Protein AF-0000000084807546 (afdb_homodimer)

Nearest PDB structures (foldseek):
  5ecy-assembly1_E  TM=9.646E-01  e=4.151E-13  Shigella flexneri
  5ecw-assembly1_A  TM=9.590E-01  e=3.913E-13  Shigella flexneri
  3tnd-assembly1_G  TM=9.501E-01  e=3.274E-12  Shigella flexneri
  3zvk-assembly1_B  TM=9.431E-01  e=9.469E-12  Rickettsia felis
  5ecw-assembly1_B  TM=9.562E-01  e=5.242E-11  Shigella flexneri

Radius of gyration: 19.11 Å; Cα contacts (8 Å, |Δi|>4): 465; chains: 2; bounding box: 33×55×40 Å

Secondary structure (DSSP, 8-state):
-EEE-HHHHHHHHTT--HHHHHHHHHHBTTB-EEEEHHHHHHHHHHHHHSTTHHHHHHHHHHHHTTTPEEE-B-HHHHHHHHHHHHHHHHHT----HHHHHHHHHHHHTTPEEE-S-HHHHTTSTT-EEE-S--/-EEE-HHHHHHHHTT--HHHHHHHHHHBTTB-EEEEHHHHHHHHHHHHHSTTHHHHHHHHHHHHTTTPEEE-B-HHHHHHHHHHHHHHHHHT----HHHHHHHHHHHHTTPEEE-S-HHHHTTSTT-EEE-S--

pLDDT: mean 96.54, std 3.45, range [75.25, 98.94]

Foldseek 3Di:
DEEEALVLLCCCLVVVNVLSVVVCVVPQPVDAYEYEVLSVVVQQVVLVPDPCNVVSVVSVCVVPVSPHYYQYQDDQLVVQLVVQQVVCVVVVQGDDPSLSSSQSSCQSVVHEYEDPPCVNSVSGPNHHYDYSRD/DEEEALVLLCCCLVVVNVLSVVVCVVPQPVDAYEYEVLSVVVQQVVLVPDPCNVVSVVSVCVVPVSPHYYQYQDDQLVVQLVVQQVVCVVVVQGADPSLSSSQSSCQSVVHEYEDPPCVNSVSGPNHHYDYSRD

Structure (mmCIF, N/CA/C/O backbone):
data_AF-0000000084807546-model_v1
#
loop_
_entity.id
_entity.type
_entity.pdbx_description
1 polymer 'Ribonuclease VapC'
#
loop_
_atom_site.group_PDB
_atom_site.id
_atom_site.type_symbol
_atom_site.label_atom_id
_atom_site.label_alt_id
_atom_site.label_comp_id
_atom_site.label_asym_id
_atom_site.label_entity_id
_atom_site.label_seq_id
_atom_site.pdbx_PDB_ins_code
_atom_site.Cartn_x
_atom_site.Cartn_y
_atom_site.Cartn_z
_atom_site.occupancy
_atom_site.B_iso_or_equiv
_atom_site.auth_seq_id
_atom_site.auth_comp_id
_atom_site.auth_asym_id
_atom_site.auth_atom_id
_atom_site.pdbx_PDB_model_num
ATOM 1 N N . MET A 1 1 ? 9.195 -7.855 -18.109 1 96.44 1 MET A N 1
ATOM 2 C CA . MET A 1 1 ? 9.102 -8.336 -16.734 1 96.44 1 MET A CA 1
ATOM 3 C C . MET A 1 1 ? 7.691 -8.828 -16.422 1 96.44 1 MET A C 1
ATOM 5 O O . MET A 1 1 ? 6.723 -8.375 -17.047 1 96.44 1 MET A O 1
ATOM 9 N N . ILE A 1 2 ? 7.637 -9.828 -15.555 1 97.88 2 ILE A N 1
ATOM 10 C CA . ILE A 1 2 ? 6.363 -10.391 -15.117 1 97.88 2 ILE A CA 1
ATOM 11 C C . ILE A 1 2 ? 6.152 -10.102 -13.633 1 97.88 2 ILE A C 1
ATOM 13 O O . ILE A 1 2 ? 7.082 -10.234 -12.836 1 97.88 2 ILE A O 1
ATOM 17 N N . CYS A 1 3 ? 4.906 -9.641 -13.367 1 98.69 3 CYS A N 1
ATOM 18 C CA . CYS A 1 3 ? 4.492 -9.516 -11.969 1 98.69 3 CYS A CA 1
ATOM 19 C C . CYS A 1 3 ? 3.428 -10.547 -11.625 1 98.69 3 CYS A C 1
ATOM 21 O O . CYS A 1 3 ? 2.51 -10.789 -12.406 1 98.69 3 CYS A O 1
ATOM 23 N N . LEU A 1 4 ? 3.623 -11.141 -10.508 1 98.62 4 LEU A N 1
ATOM 24 C CA . LEU A 1 4 ? 2.668 -12.164 -10.094 1 98.62 4 LEU A CA 1
ATOM 25 C C . LEU A 1 4 ? 1.69 -11.609 -9.062 1 98.62 4 LEU A C 1
ATOM 27 O O . LEU A 1 4 ? 2.102 -10.992 -8.078 1 98.62 4 LEU A O 1
ATOM 31 N N . ASP A 1 5 ? 0.44 -11.805 -9.305 1 98.25 5 ASP A N 1
ATOM 32 C CA . ASP A 1 5 ? -0.619 -11.461 -8.359 1 98.25 5 ASP A CA 1
ATOM 33 C C . ASP A 1 5 ? -0.688 -12.469 -7.219 1 98.25 5 ASP A C 1
ATOM 35 O O . ASP A 1 5 ? -0.15 -13.57 -7.324 1 98.25 5 ASP A O 1
ATOM 39 N N . THR A 1 6 ? -1.355 -12.078 -6.191 1 97.38 6 THR A N 1
ATOM 40 C CA . THR A 1 6 ? -1.416 -12.859 -4.961 1 97.38 6 THR A CA 1
ATOM 41 C C . THR A 1 6 ? -2.002 -14.242 -5.234 1 97.38 6 THR A C 1
ATOM 43 O O . THR A 1 6 ? -1.449 -15.258 -4.793 1 97.38 6 THR A O 1
ATOM 46 N N . ASN A 1 7 ? -3.088 -14.305 -5.984 1 94.94 7 ASN A N 1
ATOM 47 C CA . ASN A 1 7 ? -3.777 -15.57 -6.219 1 94.94 7 ASN A CA 1
ATOM 48 C C . ASN A 1 7 ? -2.908 -16.547 -7.008 1 94.94 7 ASN A C 1
ATOM 50 O O . ASN A 1 7 ? -3.02 -17.766 -6.836 1 94.94 7 ASN A O 1
ATOM 54 N N . VAL A 1 8 ? -2.064 -16.047 -7.883 1 97 8 VAL A N 1
ATOM 55 C CA . VAL A 1 8 ? -1.168 -16.891 -8.664 1 97 8 VAL A CA 1
ATOM 56 C C . VAL A 1 8 ? -0.112 -17.516 -7.754 1 97 8 VAL A C 1
ATOM 58 O O . VAL A 1 8 ? 0.137 -18.719 -7.812 1 97 8 VAL A O 1
ATOM 61 N N . VAL A 1 9 ? 0.431 -16.75 -6.879 1 97.62 9 VAL A N 1
ATOM 62 C CA . VAL A 1 9 ? 1.484 -17.203 -5.977 1 97.62 9 VAL A CA 1
ATOM 63 C C . VAL A 1 9 ? 0.928 -18.25 -5.023 1 97.62 9 VAL A C 1
ATOM 65 O O . VAL A 1 9 ? 1.566 -19.281 -4.781 1 97.62 9 VAL A O 1
ATOM 68 N N . ILE A 1 10 ? -0.243 -17.984 -4.504 1 95.56 10 ILE A N 1
ATOM 69 C CA . ILE A 1 10 ? -0.892 -18.938 -3.607 1 95.56 10 ILE A CA 1
ATOM 70 C C . ILE A 1 10 ? -1.086 -20.281 -4.324 1 95.56 10 ILE A C 1
ATOM 72 O O . ILE A 1 10 ? -0.829 -21.344 -3.75 1 95.56 10 ILE A O 1
ATOM 76 N N . GLY A 1 11 ? -1.536 -20.219 -5.578 1 94.62 11 GLY A N 1
ATOM 77 C CA . GLY A 1 11 ? -1.71 -21.438 -6.363 1 94.62 11 GLY A CA 1
ATOM 78 C C . GLY A 1 11 ? -0.42 -22.219 -6.555 1 94.62 11 GLY A C 1
ATOM 79 O O . GLY A 1 11 ? -0.422 -23.438 -6.527 1 94.62 11 GLY A O 1
ATOM 80 N N . ILE A 1 12 ? 0.625 -21.5 -6.715 1 95.06 12 ILE A N 1
ATOM 81 C CA . ILE A 1 12 ? 1.923 -22.125 -6.941 1 95.06 12 ILE A CA 1
ATOM 82 C C . ILE A 1 12 ? 2.43 -22.734 -5.637 1 95.06 12 ILE A C 1
ATOM 84 O O . ILE A 1 12 ? 2.816 -23.906 -5.605 1 95.06 12 ILE A O 1
ATOM 88 N N . ILE A 1 13 ? 2.355 -21.953 -4.5 1 93.88 13 ILE A N 1
ATOM 89 C CA . ILE A 1 13 ? 2.965 -22.312 -3.229 1 93.88 13 ILE A CA 1
ATOM 90 C C . ILE A 1 13 ? 2.184 -23.469 -2.596 1 93.88 13 ILE A C 1
ATOM 92 O O . ILE A 1 13 ? 2.77 -24.359 -1.979 1 93.88 13 ILE A O 1
ATOM 96 N N . ASN A 1 14 ? 0.875 -23.438 -2.779 1 88.44 14 ASN A N 1
ATOM 97 C CA . ASN A 1 14 ? 0.049 -24.453 -2.15 1 88.44 14 ASN A CA 1
ATOM 98 C C . ASN A 1 14 ? 0.064 -25.75 -2.947 1 88.44 14 ASN A C 1
ATOM 100 O O . ASN A 1 14 ? -0.429 -26.781 -2.479 1 88.44 14 ASN A O 1
ATOM 104 N N . GLY A 1 15 ? 0.666 -25.797 -4.105 1 83.5 15 GLY A N 1
ATOM 105 C CA . GLY A 1 15 ? 0.808 -27 -4.895 1 83.5 15 GLY A CA 1
ATOM 106 C C . GLY A 1 15 ? -0.5 -27.484 -5.496 1 83.5 15 GLY A C 1
ATOM 107 O O . GLY A 1 15 ? -0.613 -28.641 -5.918 1 83.5 15 GLY A O 1
ATOM 108 N N . ARG A 1 16 ? -1.454 -26.703 -5.48 1 83.06 16 ARG A N 1
ATOM 109 C CA . ARG A 1 16 ? -2.785 -27.109 -5.922 1 83.06 16 ARG A CA 1
ATOM 110 C C . ARG A 1 16 ? -3.018 -26.734 -7.383 1 83.06 16 ARG A C 1
ATOM 112 O O . ARG A 1 16 ? -4.059 -27.047 -7.953 1 83.06 16 ARG A O 1
ATOM 119 N N . ALA A 1 17 ? -2.012 -26.109 -7.969 1 88.19 17 ALA A N 1
ATOM 120 C CA . ALA A 1 17 ? -2.174 -25.656 -9.344 1 88.19 17 ALA A CA 1
ATOM 121 C C . ALA A 1 17 ? -0.966 -26.031 -10.195 1 88.19 17 ALA A C 1
ATOM 123 O O . ALA A 1 17 ? -0.082 -25.203 -10.438 1 88.19 17 ALA A O 1
ATOM 124 N N . PRO A 1 18 ? -1.049 -27.219 -10.734 1 90.81 18 PRO A N 1
ATOM 125 C CA . PRO A 1 18 ? 0.117 -27.703 -11.477 1 90.81 18 PRO A CA 1
ATOM 126 C C . PRO A 1 18 ? 0.423 -26.859 -12.719 1 90.81 18 PRO A C 1
ATOM 128 O O . PRO A 1 18 ? 1.59 -26.688 -13.078 1 90.81 18 PRO A O 1
ATOM 131 N N . GLN A 1 19 ? -0.559 -26.391 -13.32 1 93.69 19 GLN A N 1
ATOM 132 C CA . GLN A 1 19 ? -0.358 -25.578 -14.508 1 93.69 19 GLN A CA 1
ATOM 133 C C . GLN A 1 19 ? 0.381 -24.281 -14.172 1 93.69 19 GLN A C 1
ATOM 135 O O . GLN A 1 19 ? 1.247 -23.844 -14.938 1 93.69 19 GLN A O 1
ATOM 140 N N . LEU A 1 20 ? 0.011 -23.656 -13.078 1 95.69 20 LEU A N 1
ATOM 141 C CA . LEU A 1 20 ? 0.683 -22.438 -12.648 1 95.69 20 LEU A CA 1
ATOM 142 C C . LEU A 1 20 ? 2.15 -22.703 -12.336 1 95.69 20 LEU A C 1
ATOM 144 O O . LEU A 1 20 ? 3.023 -21.906 -12.695 1 95.69 20 LEU A O 1
ATOM 148 N N . GLU A 1 21 ? 2.338 -23.781 -11.664 1 94.88 21 GLU A N 1
ATOM 149 C CA . GLU A 1 21 ? 3.705 -24.156 -11.32 1 94.88 21 GLU A CA 1
ATOM 150 C C . GLU A 1 21 ? 4.547 -24.375 -12.57 1 94.88 21 GLU A C 1
ATOM 152 O O . GLU A 1 21 ? 5.703 -23.953 -12.633 1 94.88 21 GLU A O 1
ATOM 157 N N . ALA A 1 22 ? 4.012 -25.094 -13.531 1 95.44 22 ALA A N 1
ATOM 158 C CA . ALA A 1 22 ? 4.719 -25.375 -14.773 1 95.44 22 ALA A CA 1
ATOM 159 C C . ALA A 1 22 ? 5.078 -24.078 -15.5 1 95.44 22 ALA A C 1
ATOM 161 O O . ALA A 1 22 ? 6.215 -23.906 -15.945 1 95.44 22 ALA A O 1
ATOM 162 N N . ARG A 1 23 ? 4.152 -23.188 -15.609 1 96.38 23 ARG A N 1
ATOM 163 C CA . ARG A 1 23 ? 4.387 -21.906 -16.266 1 96.38 23 ARG A CA 1
ATOM 164 C C . ARG A 1 23 ? 5.438 -21.094 -15.523 1 96.38 23 ARG A C 1
ATOM 166 O O . ARG A 1 23 ? 6.281 -20.438 -16.141 1 96.38 23 ARG A O 1
ATOM 173 N N . PHE A 1 24 ? 5.367 -21.156 -14.234 1 97.12 24 PHE A N 1
ATOM 174 C CA . PHE A 1 24 ? 6.34 -20.453 -13.414 1 97.12 24 PHE A CA 1
ATOM 175 C C . PHE A 1 24 ? 7.75 -20.953 -13.695 1 97.12 24 PHE A C 1
ATOM 177 O O . PHE A 1 24 ? 8.664 -20.156 -13.914 1 97.12 24 PHE A O 1
ATOM 184 N N . ARG A 1 25 ? 7.879 -22.188 -13.719 1 95.12 25 ARG A N 1
ATOM 185 C CA . ARG A 1 25 ? 9.188 -22.797 -13.938 1 95.12 25 ARG A CA 1
ATOM 186 C C . ARG A 1 25 ? 9.711 -22.453 -15.336 1 95.12 25 ARG A C 1
ATOM 188 O O . ARG A 1 25 ? 10.922 -22.312 -15.523 1 95.12 25 ARG A O 1
ATOM 195 N N . GLU A 1 26 ? 8.797 -22.344 -16.234 1 95.94 26 GLU A N 1
ATOM 196 C CA . GLU A 1 26 ? 9.172 -22 -17.609 1 95.94 26 GLU A CA 1
ATOM 197 C C . GLU A 1 26 ? 9.602 -20.547 -17.719 1 95.94 26 GLU A C 1
ATOM 199 O O . GLU A 1 26 ? 10.406 -20.188 -18.578 1 95.94 26 GLU A O 1
ATOM 204 N N . THR A 1 27 ? 9.094 -19.812 -16.875 1 96.81 27 THR A N 1
ATOM 205 C CA . THR A 1 27 ? 9.25 -18.375 -17 1 96.81 27 THR A CA 1
ATOM 206 C C . THR A 1 27 ? 10.453 -17.891 -16.203 1 96.81 27 THR A C 1
ATOM 208 O O . THR A 1 27 ? 11.211 -17.031 -16.672 1 96.81 27 THR A O 1
ATOM 211 N N . ILE A 1 28 ? 10.586 -18.578 -15.047 1 95.31 28 ILE A N 1
ATOM 212 C CA . ILE A 1 28 ? 11.641 -18.141 -14.133 1 95.31 28 ILE A CA 1
ATOM 213 C C . ILE A 1 28 ? 13.008 -18.375 -14.773 1 95.31 28 ILE A C 1
ATOM 215 O O . ILE A 1 28 ? 13.242 -19.406 -15.398 1 95.31 28 ILE A O 1
ATOM 219 N N . GLY A 1 29 ? 13.859 -17.453 -14.828 1 92.69 29 GLY A N 1
ATOM 220 C CA . GLY A 1 29 ? 15.164 -17.562 -15.461 1 92.69 29 GLY A CA 1
ATOM 221 C C . GLY A 1 29 ? 15.18 -17.078 -16.891 1 92.69 29 GLY A C 1
ATOM 222 O O . GLY A 1 29 ? 16.25 -16.844 -17.469 1 92.69 29 GLY A O 1
ATOM 223 N N . VAL A 1 30 ? 14.07 -17 -17.562 1 96.38 30 VAL A N 1
ATOM 224 C CA . VAL A 1 30 ? 13.961 -16.531 -18.938 1 96.38 30 VAL A CA 1
ATOM 225 C C . VAL A 1 30 ? 13.703 -15.031 -18.969 1 96.38 30 VAL A C 1
ATOM 227 O O . VAL A 1 30 ? 14.352 -14.297 -19.703 1 96.38 30 VAL A O 1
ATOM 230 N N . VAL A 1 31 ? 12.766 -14.609 -18.141 1 97.44 31 VAL A N 1
ATOM 231 C CA . VAL A 1 31 ? 12.469 -13.188 -17.969 1 97.44 31 VAL A CA 1
ATOM 232 C C . VAL A 1 31 ? 12.438 -12.844 -16.484 1 97.44 31 VAL A C 1
ATOM 234 O O . VAL A 1 31 ? 12.242 -13.727 -15.641 1 97.44 31 VAL A O 1
ATOM 237 N N . PRO A 1 32 ? 12.648 -11.578 -16.141 1 98.25 32 PRO A N 1
ATOM 238 C CA . PRO A 1 32 ? 12.531 -11.203 -14.727 1 98.25 32 PRO A CA 1
ATOM 239 C C . PRO A 1 32 ? 11.125 -11.422 -14.172 1 98.25 32 PRO A C 1
ATOM 241 O O . PRO A 1 32 ? 10.141 -11.016 -14.797 1 98.25 32 PRO A O 1
ATOM 244 N N . VAL A 1 33 ? 10.992 -12.086 -13.07 1 98.5 33 VAL A N 1
ATOM 245 C CA . VAL A 1 33 ? 9.75 -12.352 -12.359 1 98.5 33 VAL A CA 1
ATOM 246 C C . VAL A 1 33 ? 9.75 -11.617 -11.023 1 98.5 33 VAL A C 1
ATOM 248 O O . VAL A 1 33 ? 10.727 -11.695 -10.266 1 98.5 33 VAL A O 1
ATOM 251 N N . ALA A 1 34 ? 8.648 -10.906 -10.789 1 98.75 34 ALA A N 1
ATOM 252 C CA . ALA A 1 34 ? 8.602 -10.102 -9.57 1 98.75 34 ALA A CA 1
ATOM 253 C C . ALA A 1 34 ? 7.309 -10.344 -8.805 1 98.75 34 ALA A C 1
ATOM 255 O O . ALA A 1 34 ? 6.309 -10.773 -9.383 1 98.75 34 ALA A O 1
ATOM 256 N N . LEU A 1 35 ? 7.398 -10.164 -7.582 1 98.88 35 LEU A N 1
ATOM 257 C CA . LEU A 1 35 ? 6.266 -10.109 -6.668 1 98.88 35 LEU A CA 1
ATOM 258 C C . LEU A 1 35 ? 6.078 -8.703 -6.113 1 98.88 35 LEU A C 1
ATOM 260 O O . LEU A 1 35 ? 6.922 -8.203 -5.367 1 98.88 35 LEU A O 1
ATOM 264 N N . PRO A 1 36 ? 4.961 -8.039 -6.57 1 98.94 36 PRO A N 1
ATOM 265 C CA . PRO A 1 36 ? 4.688 -6.762 -5.914 1 98.94 36 PRO A CA 1
ATOM 266 C C . PRO A 1 36 ? 4.637 -6.883 -4.391 1 98.94 36 PRO A C 1
ATOM 268 O O . PRO A 1 36 ? 4.035 -7.82 -3.861 1 98.94 36 PRO A O 1
ATOM 271 N N . VAL A 1 37 ? 5.227 -5.949 -3.695 1 98.94 37 VAL A N 1
ATOM 272 C CA . VAL A 1 37 ? 5.328 -6.027 -2.24 1 98.94 37 VAL A CA 1
ATOM 273 C C . VAL A 1 37 ? 3.936 -5.98 -1.621 1 98.94 37 VAL A C 1
ATOM 275 O O . VAL A 1 37 ? 3.709 -6.543 -0.546 1 98.94 37 VAL A O 1
ATOM 278 N N . ILE A 1 38 ? 2.971 -5.391 -2.258 1 98.94 38 ILE A N 1
ATOM 279 C CA . ILE A 1 38 ? 1.593 -5.363 -1.779 1 98.94 38 ILE A CA 1
ATOM 280 C C . ILE A 1 38 ? 1.011 -6.773 -1.796 1 98.94 38 ILE A C 1
ATOM 282 O O . ILE A 1 38 ? 0.238 -7.145 -0.909 1 98.94 38 ILE A O 1
ATOM 286 N N . ALA A 1 39 ? 1.383 -7.539 -2.828 1 98.81 39 ALA A N 1
ATOM 287 C CA . ALA A 1 39 ? 0.999 -8.945 -2.846 1 98.81 39 ALA A CA 1
ATOM 288 C C . ALA A 1 39 ? 1.682 -9.719 -1.717 1 98.81 39 ALA A C 1
ATOM 290 O O . ALA A 1 39 ? 1.081 -10.609 -1.11 1 98.81 39 ALA A O 1
ATOM 291 N N . LEU A 1 40 ? 2.945 -9.391 -1.483 1 98.75 40 LEU A N 1
ATOM 292 C CA . LEU A 1 40 ? 3.645 -9.992 -0.356 1 98.75 40 LEU A CA 1
ATOM 293 C C . LEU A 1 40 ? 2.908 -9.719 0.951 1 98.75 40 LEU A C 1
ATOM 295 O O . LEU A 1 40 ? 2.758 -10.617 1.782 1 98.75 40 LEU A O 1
ATOM 299 N N . PHE A 1 41 ? 2.461 -8.508 1.161 1 98.69 41 PHE A N 1
ATOM 300 C CA . PHE A 1 41 ? 1.667 -8.141 2.328 1 98.69 41 PHE A CA 1
ATOM 301 C C . PHE A 1 41 ? 0.44 -9.031 2.455 1 98.69 41 PHE A C 1
ATOM 303 O O . PHE A 1 41 ? 0.133 -9.523 3.543 1 98.69 41 PHE A O 1
ATOM 310 N N . GLU A 1 42 ? -0.269 -9.234 1.347 1 98.12 42 GLU A N 1
ATOM 311 C CA . GLU A 1 42 ? -1.466 -10.07 1.373 1 98.12 42 GLU A CA 1
ATOM 312 C C . GLU A 1 42 ? -1.132 -11.5 1.791 1 98.12 42 GLU A C 1
ATOM 314 O O . GLU A 1 42 ? -1.876 -12.117 2.553 1 98.12 42 GLU A O 1
ATOM 319 N N . LEU A 1 43 ? -0.042 -12.016 1.289 1 97.44 43 LEU A N 1
ATOM 320 C CA . LEU A 1 43 ? 0.405 -13.352 1.662 1 97.44 43 LEU A CA 1
ATOM 321 C C . LEU A 1 43 ? 0.728 -13.422 3.15 1 97.44 43 LEU A C 1
ATOM 323 O O . LEU A 1 43 ? 0.28 -14.336 3.846 1 97.44 43 LEU A O 1
ATOM 327 N N . ARG A 1 44 ? 1.456 -12.406 3.613 1 97.25 44 ARG A N 1
ATOM 328 C CA . ARG A 1 44 ? 1.859 -12.391 5.016 1 97.25 44 ARG A CA 1
ATOM 329 C C . ARG A 1 44 ? 0.649 -12.242 5.93 1 97.25 44 ARG A C 1
ATOM 331 O O . ARG A 1 44 ? 0.613 -12.828 7.016 1 97.25 44 ARG A O 1
ATOM 338 N N . TYR A 1 45 ? -0.261 -11.477 5.531 1 97.94 45 TYR A N 1
ATOM 339 C CA . TYR A 1 45 ? -1.525 -11.391 6.254 1 97.94 45 TYR A CA 1
ATOM 340 C C . TYR A 1 45 ? -2.182 -12.758 6.367 1 97.94 45 TYR A C 1
ATOM 342 O O . TYR A 1 45 ? -2.607 -13.164 7.449 1 97.94 45 TYR A O 1
ATOM 350 N N . GLY A 1 46 ? -2.279 -13.445 5.238 1 96.06 46 GLY A N 1
ATOM 351 C CA . GLY A 1 46 ? -2.822 -14.797 5.242 1 96.06 46 GLY A CA 1
ATOM 352 C C . GLY A 1 46 ? -2.08 -15.734 6.18 1 96.06 46 GLY A C 1
ATOM 353 O O . GLY A 1 46 ? -2.697 -16.547 6.875 1 96.06 46 GLY A O 1
ATOM 354 N N . TYR A 1 47 ? -0.783 -15.586 6.176 1 95.25 47 TY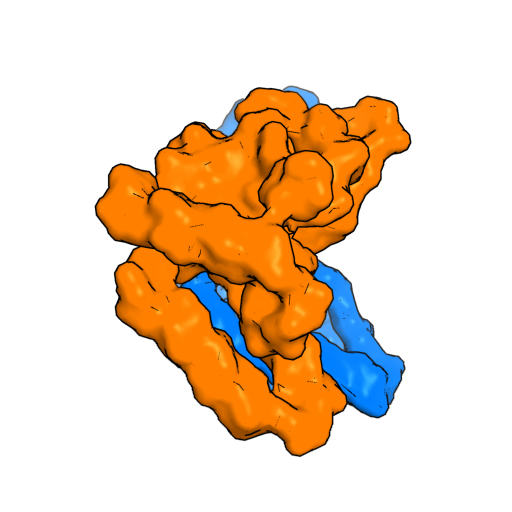R A N 1
ATOM 355 C CA . TYR A 1 47 ? 0.051 -16.422 7.031 1 95.25 47 TYR A CA 1
ATOM 356 C C . TYR A 1 47 ? -0.182 -16.109 8.5 1 95.25 47 TYR A C 1
ATOM 358 O O . TYR A 1 47 ? -0.234 -17 9.344 1 95.25 47 TYR A O 1
ATOM 366 N N . ALA A 1 48 ? -0.312 -14.828 8.797 1 94.56 48 ALA A N 1
ATOM 367 C CA . ALA A 1 48 ? -0.484 -14.375 10.172 1 94.56 48 ALA A CA 1
ATOM 368 C C . ALA A 1 48 ? -1.785 -14.906 10.766 1 94.56 48 ALA A C 1
ATOM 370 O O . ALA A 1 48 ? -1.904 -15.055 11.984 1 94.56 48 ALA A O 1
ATOM 371 N N . LYS A 1 49 ? -2.707 -15.195 9.938 1 94.19 49 LYS A N 1
ATOM 372 C CA . LYS A 1 49 ? -4.004 -15.703 10.375 1 94.19 49 LYS A CA 1
ATOM 373 C C . LYS A 1 49 ? -3.988 -17.219 10.5 1 94.19 49 LYS A C 1
ATOM 375 O O . LYS A 1 49 ? -4.906 -17.812 11.078 1 94.19 49 LYS A O 1
ATOM 380 N N . SER A 1 50 ? -2.994 -17.797 9.938 1 91.12 50 SER A N 1
ATOM 381 C CA . SER A 1 50 ? -2.965 -19.25 9.805 1 91.12 50 SER A CA 1
ATOM 382 C C . SER A 1 50 ? -2.225 -19.891 10.969 1 91.12 50 SER A C 1
ATOM 384 O O . SER A 1 50 ? -1.277 -19.312 11.508 1 91.12 50 SER A O 1
ATOM 386 N N . HIS A 1 51 ? -2.586 -21.078 11.344 1 90 51 HIS A N 1
ATOM 387 C CA . HIS A 1 51 ? -1.855 -21.875 12.32 1 90 51 HIS A CA 1
ATOM 388 C C . HIS A 1 51 ? -0.597 -22.484 11.711 1 90 51 HIS A C 1
ATOM 390 O O . HIS A 1 51 ? 0.245 -23.031 12.43 1 90 51 HIS A O 1
ATOM 396 N N . ARG A 1 52 ? -0.408 -22.344 10.469 1 91.25 52 ARG A N 1
ATOM 397 C CA . ARG A 1 52 ? 0.727 -22.922 9.75 1 91.25 52 ARG A CA 1
ATOM 398 C C . ARG A 1 52 ? 1.681 -21.828 9.281 1 91.25 52 ARG A C 1
ATOM 400 O O . ARG A 1 52 ? 2.318 -21.953 8.234 1 91.25 52 ARG A O 1
ATOM 407 N N . ARG A 1 53 ? 1.829 -20.797 10.055 1 92.5 53 ARG A N 1
ATOM 408 C CA . ARG A 1 53 ? 2.609 -19.625 9.68 1 92.5 53 ARG A CA 1
ATOM 409 C C . ARG A 1 53 ? 4.043 -20 9.328 1 92.5 53 ARG A C 1
ATOM 411 O O . ARG A 1 53 ? 4.566 -19.594 8.297 1 92.5 53 ARG A O 1
ATOM 418 N N . VAL A 1 54 ? 4.75 -20.797 10.156 1 93.38 54 VAL A N 1
ATOM 419 C CA . VAL A 1 54 ? 6.145 -21.188 9.977 1 93.38 54 VAL A CA 1
ATOM 420 C C . VAL A 1 54 ? 6.301 -21.953 8.664 1 93.38 54 VAL A C 1
ATOM 422 O O . VAL A 1 54 ? 7.215 -21.688 7.879 1 93.38 54 VAL A O 1
ATOM 425 N N . GLN A 1 55 ? 5.449 -22.844 8.43 1 94.25 55 GLN A N 1
ATOM 426 C CA . GLN A 1 55 ? 5.473 -23.641 7.203 1 94.25 55 GLN A CA 1
ATOM 427 C C . GLN A 1 55 ? 5.242 -22.766 5.973 1 94.25 55 GLN A C 1
ATOM 429 O O . GLN A 1 55 ? 5.922 -22.922 4.957 1 94.25 55 GLN A O 1
ATOM 434 N N . MET A 1 56 ? 4.324 -21.891 6.129 1 92.75 56 MET A N 1
ATOM 435 C CA . MET A 1 56 ? 3.984 -21.031 5 1 92.75 56 MET A CA 1
ATOM 436 C C . MET A 1 56 ? 5.133 -20.078 4.676 1 92.75 56 MET A C 1
ATOM 438 O O . MET A 1 56 ? 5.418 -19.812 3.506 1 92.75 56 MET A O 1
ATOM 442 N N . GLU A 1 57 ? 5.785 -19.562 5.684 1 93.94 57 GLU A N 1
ATOM 443 C CA . GLU A 1 57 ? 6.957 -18.703 5.488 1 93.94 57 GLU A CA 1
ATOM 444 C C . GLU A 1 57 ? 8.078 -19.469 4.789 1 93.94 57 GLU A C 1
ATOM 446 O O . GLU A 1 57 ? 8.781 -18.906 3.945 1 93.94 57 GLU A O 1
ATOM 451 N N . ALA A 1 58 ? 8.211 -20.719 5.164 1 95.75 58 ALA A N 1
ATOM 452 C CA . ALA A 1 58 ? 9.219 -21.547 4.512 1 95.75 58 ALA A CA 1
ATOM 453 C C . ALA A 1 58 ? 8.898 -21.75 3.035 1 95.75 58 ALA A C 1
ATOM 455 O O . ALA A 1 58 ? 9.781 -21.656 2.182 1 95.75 58 ALA A O 1
ATOM 456 N N . LEU A 1 59 ? 7.641 -22 2.754 1 95.25 59 LEU A N 1
ATOM 457 C CA . LEU A 1 59 ? 7.199 -22.188 1.378 1 95.25 59 LEU A CA 1
ATOM 458 C C . LEU A 1 59 ? 7.383 -20.906 0.563 1 95.25 59 LEU A C 1
ATOM 460 O O . LEU A 1 59 ? 7.773 -20.969 -0.604 1 95.25 59 LEU A O 1
ATOM 464 N N . LEU A 1 60 ? 7.102 -19.797 1.165 1 96.56 60 LEU A N 1
ATOM 465 C CA . LEU A 1 60 ? 7.328 -18.516 0.505 1 96.56 60 LEU A CA 1
ATOM 466 C C . LEU A 1 60 ? 8.812 -18.312 0.193 1 96.56 60 LEU A C 1
ATOM 468 O O . LEU A 1 60 ? 9.164 -17.844 -0.89 1 96.56 60 LEU A O 1
ATOM 472 N N . GLY A 1 61 ? 9.648 -18.625 1.16 1 97.06 61 GLY A N 1
ATOM 473 C CA . GLY A 1 61 ? 11.086 -18.562 0.927 1 97.06 61 GLY A CA 1
ATOM 474 C C . GLY A 1 61 ? 11.531 -19.406 -0.255 1 97.06 61 GLY A C 1
ATOM 475 O O . GLY A 1 61 ? 12.344 -18.953 -1.069 1 97.06 61 GLY A O 1
ATOM 476 N N . GLU A 1 62 ? 11.039 -20.594 -0.347 1 96.19 62 GLU A N 1
ATOM 477 C CA . GLU A 1 62 ? 11.344 -21.484 -1.463 1 96.19 62 GLU A CA 1
ATOM 478 C C . GLU A 1 62 ? 10.883 -20.891 -2.787 1 96.19 62 GLU A C 1
ATOM 480 O O . GLU A 1 62 ? 11.57 -21.016 -3.805 1 96.19 62 GLU A O 1
ATOM 485 N N . PHE A 1 63 ?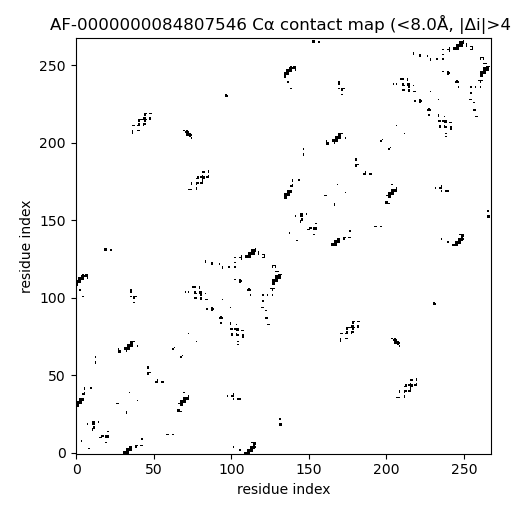 9.758 -20.312 -2.709 1 97.06 63 PHE A N 1
ATOM 486 C CA . PHE A 1 63 ? 9.172 -19.688 -3.891 1 97.06 63 PHE A CA 1
ATOM 487 C C . PHE A 1 63 ? 10.039 -18.531 -4.375 1 97.06 63 PHE A C 1
ATOM 489 O O . PHE A 1 63 ? 10.188 -18.328 -5.582 1 97.06 63 PHE A O 1
ATOM 496 N N . LEU A 1 64 ? 10.625 -17.797 -3.484 1 97.75 64 LEU A N 1
ATOM 497 C CA . LEU A 1 64 ? 11.414 -16.609 -3.822 1 97.75 64 LEU A CA 1
ATOM 498 C C . LEU A 1 64 ? 12.828 -17 -4.238 1 97.75 64 LEU A C 1
ATOM 500 O O . LEU A 1 64 ? 13.5 -16.25 -4.949 1 97.75 64 LEU A O 1
ATOM 504 N N . ALA A 1 65 ? 13.242 -18.156 -3.934 1 96.81 65 ALA A N 1
ATOM 505 C CA . ALA A 1 65 ? 14.641 -18.578 -3.992 1 96.81 65 ALA A CA 1
ATOM 506 C C . ALA A 1 65 ? 15.148 -18.578 -5.43 1 96.81 65 ALA A C 1
ATOM 508 O O . ALA A 1 65 ? 16.297 -18.188 -5.684 1 96.81 65 ALA A O 1
ATOM 509 N N . PRO A 1 66 ? 14.375 -18.953 -6.398 1 96.56 66 PRO A N 1
ATOM 510 C CA . PRO A 1 66 ? 14.898 -19.062 -7.762 1 96.56 66 PRO A CA 1
ATOM 511 C C . PRO A 1 66 ? 15.188 -17.703 -8.398 1 96.56 66 PRO A C 1
ATOM 513 O O . PRO A 1 66 ? 15.656 -17.641 -9.539 1 96.56 66 PRO A O 1
ATOM 516 N N . GLY A 1 67 ? 14.797 -16.625 -7.633 1 96.5 67 GLY A N 1
ATOM 517 C CA . GLY A 1 67 ? 15.141 -15.305 -8.164 1 96.5 67 GLY A CA 1
ATOM 518 C C . GLY A 1 67 ? 13.93 -14.406 -8.336 1 96.5 67 GLY A C 1
ATOM 519 O O . GLY A 1 67 ? 13.961 -13.477 -9.148 1 96.5 67 GLY A O 1
ATOM 520 N N . VAL A 1 68 ? 12.891 -14.719 -7.723 1 98.44 68 VAL A N 1
ATOM 521 C CA . VAL A 1 68 ? 11.758 -13.805 -7.711 1 98.44 68 VAL A CA 1
ATOM 522 C C . VAL A 1 68 ? 12.125 -12.539 -6.945 1 98.44 68 VAL A C 1
ATOM 524 O O . VAL A 1 68 ? 12.539 -12.602 -5.785 1 98.44 68 VAL A O 1
ATOM 527 N N . THR A 1 69 ? 12.031 -11.43 -7.594 1 97.94 69 THR A N 1
ATOM 528 C CA . THR A 1 69 ? 12.359 -10.172 -6.941 1 97.94 69 THR A CA 1
ATOM 529 C C . THR A 1 69 ? 11.117 -9.555 -6.297 1 97.94 69 THR A C 1
ATOM 531 O O . THR A 1 69 ? 10.031 -9.578 -6.883 1 97.94 69 THR A O 1
ATOM 534 N N . ILE A 1 70 ? 11.227 -9.055 -5.113 1 98.62 70 ILE A N 1
ATOM 535 C CA . ILE A 1 70 ? 10.148 -8.289 -4.488 1 98.62 70 ILE A CA 1
ATOM 536 C C . ILE A 1 70 ? 10.195 -6.84 -4.973 1 98.62 70 ILE A C 1
ATOM 538 O O . ILE A 1 70 ? 11.227 -6.172 -4.852 1 98.62 70 ILE A O 1
ATOM 542 N N . LEU A 1 71 ? 9.156 -6.348 -5.516 1 98.38 71 LEU A N 1
ATOM 543 C CA . LEU A 1 71 ? 9.078 -4.973 -6.004 1 98.38 71 LEU A CA 1
ATOM 544 C C . LEU A 1 71 ? 8.539 -4.043 -4.922 1 98.38 71 LEU A C 1
ATOM 546 O O . LEU A 1 71 ? 7.363 -4.117 -4.559 1 98.38 71 LEU A O 1
ATOM 550 N N . PRO A 1 72 ? 9.398 -3.162 -4.43 1 98.81 72 PRO A N 1
ATOM 551 C CA . PRO A 1 72 ? 8.859 -2.203 -3.461 1 98.81 72 PRO A CA 1
ATOM 552 C C . PRO A 1 72 ? 7.863 -1.23 -4.086 1 98.81 72 PRO A C 1
ATOM 554 O O . PRO A 1 72 ? 7.805 -1.106 -5.312 1 98.81 72 PRO A O 1
ATOM 557 N N . PHE A 1 73 ? 7 -0.66 -3.295 1 98.94 73 PHE A N 1
ATOM 558 C CA . PHE A 1 73 ? 6.062 0.372 -3.721 1 98.94 73 PHE A CA 1
ATOM 559 C C . PHE A 1 73 ? 6.645 1.762 -3.496 1 98.94 73 PHE A C 1
ATOM 561 O O . PHE A 1 73 ? 6.883 2.162 -2.354 1 98.94 73 PHE A O 1
ATOM 568 N N . GLY A 1 74 ? 6.91 2.479 -4.582 1 98.81 74 GLY A N 1
ATOM 569 C CA . GLY A 1 74 ? 7.582 3.766 -4.512 1 98.81 74 GLY A CA 1
ATOM 570 C C . GLY A 1 74 ? 6.746 4.906 -5.062 1 98.81 74 GLY A C 1
ATOM 571 O O . GLY A 1 74 ? 5.531 4.773 -5.219 1 98.81 74 GLY A O 1
ATOM 572 N N . GLU A 1 75 ? 7.395 6.039 -5.309 1 98.62 75 GLU A N 1
ATOM 573 C CA . GLU A 1 75 ? 6.715 7.27 -5.695 1 98.62 75 GLU A CA 1
ATOM 574 C C . GLU A 1 75 ? 6.023 7.117 -7.047 1 98.62 75 GLU A C 1
ATOM 576 O O . GLU A 1 75 ? 4.906 7.602 -7.238 1 98.62 75 GLU A O 1
ATOM 581 N N . GLU A 1 76 ? 6.746 6.465 -7.949 1 98.5 76 GLU A N 1
ATOM 582 C CA . GLU A 1 76 ? 6.145 6.258 -9.266 1 98.5 76 GLU A CA 1
ATOM 583 C C . GLU A 1 76 ? 4.891 5.391 -9.164 1 98.5 76 GLU A C 1
ATOM 585 O O . GLU A 1 76 ? 3.896 5.645 -9.844 1 98.5 76 GLU A O 1
ATOM 590 N N . ASP A 1 77 ? 4.969 4.383 -8.336 1 98.88 77 ASP A N 1
ATOM 591 C CA . ASP A 1 77 ? 3.799 3.537 -8.117 1 98.88 77 ASP A CA 1
ATOM 592 C C . ASP A 1 77 ? 2.629 4.348 -7.566 1 98.88 77 ASP A C 1
ATOM 594 O O . ASP A 1 77 ? 1.481 4.145 -7.965 1 98.88 77 ASP A O 1
ATOM 598 N N . ALA A 1 78 ? 2.92 5.215 -6.594 1 98.88 78 ALA A N 1
ATOM 599 C CA . ALA A 1 78 ? 1.895 6.051 -5.973 1 98.88 78 ALA A CA 1
ATOM 600 C C . ALA A 1 78 ? 1.193 6.922 -7.012 1 98.88 78 ALA A C 1
ATOM 602 O O . ALA A 1 78 ? -0.029 7.082 -6.977 1 98.88 78 ALA A O 1
ATOM 603 N N . ALA A 1 79 ? 1.979 7.48 -7.918 1 98.06 79 ALA A N 1
ATOM 604 C CA . ALA A 1 79 ? 1.404 8.297 -8.984 1 98.06 79 ALA A CA 1
ATOM 605 C C . ALA A 1 79 ? 0.473 7.469 -9.867 1 98.06 79 ALA A C 1
ATOM 607 O O . ALA A 1 79 ? -0.666 7.867 -10.125 1 98.06 79 ALA A O 1
ATOM 608 N N . GLU A 1 80 ? 0.964 6.328 -10.297 1 98.69 80 GLU A N 1
ATOM 609 C CA . GLU A 1 80 ? 0.154 5.434 -11.117 1 98.69 80 GLU A CA 1
ATOM 610 C C . GLU A 1 80 ? -1.113 5.004 -10.383 1 98.69 80 GLU A C 1
ATOM 612 O O . GLU A 1 80 ? -2.197 4.977 -10.969 1 98.69 80 GLU A O 1
ATOM 617 N N . ALA A 1 81 ? -0.978 4.664 -9.148 1 98.88 81 ALA A N 1
ATOM 618 C CA . ALA A 1 81 ? -2.111 4.195 -8.352 1 98.88 81 ALA A CA 1
ATOM 619 C C . ALA A 1 81 ? -3.182 5.277 -8.234 1 98.88 81 ALA A C 1
ATOM 621 O O . ALA A 1 81 ? -4.379 4.992 -8.32 1 98.88 81 ALA A O 1
ATOM 622 N N . GLY A 1 82 ? -2.727 6.492 -7.93 1 98.56 82 GLY A N 1
ATOM 623 C CA . GLY A 1 82 ? -3.67 7.598 -7.875 1 98.56 82 GLY A CA 1
ATOM 624 C C . GLY A 1 82 ? -4.48 7.754 -9.148 1 98.56 82 GLY A C 1
ATOM 625 O O . GLY A 1 82 ? -5.703 7.895 -9.102 1 98.56 82 GLY A O 1
ATOM 626 N N . ASP A 1 83 ? -3.809 7.691 -10.281 1 98.12 83 ASP A N 1
ATOM 627 C CA . ASP A 1 83 ? -4.457 7.824 -11.578 1 98.12 83 ASP A CA 1
ATOM 628 C C . ASP A 1 83 ? -5.414 6.664 -11.836 1 98.12 83 ASP A C 1
ATOM 630 O O . ASP A 1 83 ? -6.527 6.867 -12.32 1 98.12 83 ASP A O 1
ATOM 634 N N . ILE A 1 84 ? -4.973 5.488 -11.555 1 98.75 84 ILE A N 1
ATOM 635 C CA . ILE A 1 84 ? -5.777 4.293 -11.773 1 98.75 84 ILE A CA 1
ATOM 636 C C . ILE A 1 84 ? -7.062 4.379 -10.953 1 98.75 84 ILE A C 1
ATOM 638 O O . ILE A 1 84 ? -8.156 4.188 -11.484 1 98.75 84 ILE A O 1
ATOM 642 N N . ARG A 1 85 ? -6.938 4.652 -9.672 1 98.62 85 ARG A N 1
ATOM 643 C CA . ARG A 1 85 ? -8.109 4.691 -8.805 1 98.62 85 ARG A CA 1
ATOM 644 C C . ARG A 1 85 ? -9.094 5.766 -9.266 1 98.62 85 ARG A C 1
ATOM 646 O O . ARG A 1 85 ? -10.297 5.523 -9.336 1 98.62 85 ARG A O 1
ATOM 653 N N . ALA A 1 86 ? -8.57 6.934 -9.547 1 98.19 86 ALA A N 1
ATOM 654 C CA . ALA A 1 86 ? -9.422 8.031 -9.992 1 98.19 86 ALA A CA 1
ATOM 655 C C . ALA A 1 86 ? -10.164 7.672 -11.281 1 98.19 86 ALA A C 1
ATOM 657 O O . ALA A 1 86 ? -11.375 7.887 -11.383 1 98.19 86 ALA A O 1
ATOM 658 N N . ASN A 1 87 ? -9.422 7.133 -12.258 1 97.81 87 ASN A N 1
ATOM 659 C CA . ASN A 1 87 ? -10 6.77 -13.547 1 97.81 87 ASN A CA 1
ATOM 660 C C . ASN A 1 87 ? -11.094 5.719 -13.398 1 97.81 87 ASN A C 1
ATOM 662 O O . ASN A 1 87 ? -12.18 5.863 -13.969 1 97.81 87 ASN A O 1
ATOM 666 N N . LEU A 1 88 ? -10.875 4.672 -12.656 1 98.44 88 LEU A N 1
ATOM 667 C CA . LEU A 1 88 ? -11.836 3.594 -12.469 1 98.44 88 LEU A CA 1
ATOM 668 C C . LEU A 1 88 ? -13.078 4.094 -11.742 1 98.44 88 LEU A C 1
ATOM 670 O O . LEU A 1 88 ? -14.195 3.668 -12.047 1 98.44 88 LEU A O 1
ATOM 674 N N . GLU A 1 89 ? -12.898 4.91 -10.766 1 97.69 89 GLU A N 1
ATOM 675 C CA . GLU A 1 89 ? -14.016 5.488 -10.031 1 97.69 89 GLU A CA 1
ATOM 676 C C . GLU A 1 89 ? -14.93 6.289 -10.953 1 97.69 89 GLU A C 1
ATOM 678 O O . GLU A 1 89 ? -16.156 6.152 -10.898 1 97.69 89 GLU A O 1
ATOM 683 N N . VAL A 1 90 ? -14.305 7.156 -11.773 1 96.31 90 VAL A N 1
ATOM 684 C CA . VAL A 1 90 ? -15.062 7.988 -12.703 1 96.31 90 VAL A CA 1
ATOM 685 C C . VAL A 1 90 ? -15.867 7.105 -13.648 1 96.31 90 VAL A C 1
ATOM 687 O O . VAL A 1 90 ? -17 7.445 -14.023 1 96.31 90 VAL A O 1
ATOM 690 N N . GLN A 1 91 ? -15.328 5.98 -14.008 1 97 91 GLN A N 1
ATOM 691 C CA . GLN A 1 91 ? -15.977 5.059 -14.938 1 97 91 GLN A CA 1
ATOM 692 C C . GLN A 1 91 ? -16.984 4.164 -14.227 1 97 91 GLN A C 1
ATOM 694 O O . GLN A 1 91 ? -17.719 3.406 -14.859 1 97 91 GLN A O 1
ATOM 699 N N . GLY A 1 92 ? -17.031 4.16 -12.93 1 97.94 92 GLY A N 1
ATOM 700 C CA . GLY A 1 92 ? -17.984 3.363 -12.164 1 97.94 92 GLY A CA 1
ATOM 701 C C . GLY A 1 92 ? -17.625 1.892 -12.109 1 97.94 92 GLY A C 1
ATOM 702 O O . GLY A 1 92 ? -18.5 1.036 -11.945 1 97.94 92 GLY A O 1
ATOM 703 N N . VAL A 1 93 ? -16.359 1.56 -12.32 1 98 93 VAL A N 1
ATOM 704 C CA . VAL A 1 93 ? -15.938 0.163 -12.336 1 98 93 VAL A CA 1
ATOM 705 C C . VAL A 1 93 ? -14.742 -0.024 -11.414 1 98 93 VAL A C 1
ATOM 707 O O . VAL A 1 93 ? -13.711 -0.571 -11.82 1 98 93 VAL A O 1
ATOM 710 N N . PRO A 1 94 ? -14.773 0.423 -10.188 1 97.94 94 PRO A N 1
ATOM 711 C CA . PRO A 1 94 ? -13.641 0.302 -9.273 1 97.94 94 PRO A CA 1
ATOM 712 C C . PRO A 1 94 ? -13.188 -1.143 -9.078 1 97.94 94 PRO A C 1
ATOM 714 O O . PRO A 1 94 ? -13.969 -2.072 -9.297 1 97.94 94 PRO A O 1
ATOM 717 N N . ILE A 1 95 ? -11.969 -1.313 -8.703 1 98.25 95 ILE A N 1
ATOM 718 C CA . ILE A 1 95 ? -11.43 -2.617 -8.32 1 98.25 95 ILE A CA 1
ATOM 719 C C . ILE A 1 95 ? -11.008 -2.592 -6.852 1 98.25 95 ILE A C 1
ATOM 721 O O . ILE A 1 95 ? -11.172 -1.577 -6.172 1 98.25 95 ILE A O 1
ATOM 725 N N . GLY A 1 96 ? -10.516 -3.703 -6.316 1 97.69 96 GLY A N 1
ATOM 726 C CA . GLY A 1 96 ? -10.164 -3.793 -4.91 1 97.69 96 GLY A CA 1
ATOM 727 C C . GLY A 1 96 ? -9.086 -2.807 -4.5 1 97.69 96 GLY A C 1
ATOM 728 O O . GLY A 1 96 ? -8.227 -2.451 -5.305 1 97.69 96 GLY A O 1
ATOM 729 N N . PHE A 1 97 ? -9.102 -2.443 -3.238 1 97.94 97 PHE A N 1
ATOM 730 C CA . PHE A 1 97 ? -8.203 -1.432 -2.701 1 97.94 97 PHE A CA 1
ATOM 731 C C . PHE A 1 97 ? -6.75 -1.813 -2.949 1 97.94 97 PHE A C 1
ATOM 733 O O . PHE A 1 97 ? -5.98 -1.025 -3.506 1 97.94 97 PHE A O 1
ATOM 740 N N . TYR A 1 98 ? -6.41 -3.02 -2.582 1 98.5 98 TYR A N 1
ATOM 741 C CA . TYR A 1 98 ? -5.027 -3.455 -2.742 1 98.5 98 TYR A CA 1
ATOM 742 C C . TYR A 1 98 ? -4.723 -3.783 -4.199 1 98.5 98 TYR A C 1
ATOM 744 O O . TYR A 1 98 ? -3.588 -3.629 -4.656 1 98.5 98 TYR A O 1
ATOM 752 N N . ASP A 1 99 ? -5.77 -4.176 -4.973 1 98.75 99 ASP A N 1
ATOM 753 C CA . ASP A 1 99 ? -5.609 -4.461 -6.398 1 98.75 99 ASP A CA 1
ATOM 754 C C . ASP A 1 99 ? -5.164 -3.215 -7.16 1 98.75 99 ASP A C 1
ATOM 756 O O . ASP A 1 99 ? -4.387 -3.309 -8.117 1 98.75 99 ASP A O 1
ATOM 760 N N . VAL A 1 100 ? -5.66 -2.084 -6.73 1 98.88 100 VAL A N 1
ATOM 761 C CA . VAL A 1 100 ? -5.246 -0.821 -7.332 1 98.88 100 VAL A CA 1
ATOM 762 C C . VAL A 1 100 ? -3.734 -0.657 -7.199 1 98.88 100 VAL A C 1
ATOM 764 O O . VAL A 1 100 ? -3.059 -0.277 -8.156 1 98.88 100 VAL A O 1
ATOM 767 N N . LEU A 1 101 ? -3.201 -0.959 -6.027 1 98.94 101 LEU A N 1
ATOM 768 C CA . LEU A 1 101 ? -1.78 -0.778 -5.75 1 98.94 101 LEU A CA 1
ATOM 769 C C . LEU A 1 101 ? -0.941 -1.795 -6.516 1 98.94 101 LEU A C 1
ATOM 771 O O . LEU A 1 101 ? 0.119 -1.457 -7.047 1 98.94 101 LEU A O 1
ATOM 775 N N . ILE A 1 102 ? -1.394 -3.01 -6.59 1 98.94 102 ILE A N 1
ATOM 776 C CA . ILE A 1 102 ? -0.701 -4.055 -7.336 1 98.94 102 ILE A CA 1
ATOM 777 C C . ILE A 1 102 ? -0.67 -3.691 -8.82 1 98.94 102 ILE A C 1
ATOM 779 O O . ILE A 1 102 ? 0.379 -3.773 -9.461 1 98.94 102 ILE A O 1
ATOM 783 N N . ALA A 1 103 ? -1.812 -3.287 -9.336 1 98.94 103 ALA A N 1
ATOM 784 C CA . ALA A 1 103 ? -1.9 -2.863 -10.734 1 98.94 103 ALA A CA 1
ATOM 785 C C . ALA A 1 103 ? -0.938 -1.716 -11.023 1 98.94 103 ALA A C 1
ATOM 787 O O . ALA A 1 103 ? -0.282 -1.693 -12.062 1 98.94 103 ALA A O 1
ATOM 788 N N . ALA A 1 104 ? -0.871 -0.775 -10.125 1 98.94 104 ALA A N 1
ATOM 789 C CA . ALA A 1 104 ? -0.007 0.393 -10.281 1 98.94 104 ALA A CA 1
ATOM 790 C C . ALA A 1 104 ? 1.459 -0.018 -10.375 1 98.94 104 ALA A C 1
ATOM 792 O O . ALA A 1 104 ? 2.211 0.519 -11.195 1 98.94 104 ALA A O 1
ATOM 793 N N . GLN A 1 105 ? 1.874 -0.953 -9.547 1 98.88 105 GLN A N 1
ATOM 794 C CA . GLN A 1 105 ? 3.26 -1.41 -9.562 1 98.88 105 GLN A CA 1
ATOM 795 C C . GLN A 1 105 ? 3.609 -2.061 -10.898 1 98.88 105 GLN A C 1
ATOM 797 O O . GLN A 1 105 ? 4.68 -1.813 -11.453 1 98.88 105 GLN A O 1
ATOM 802 N N . ALA A 1 106 ? 2.73 -2.914 -11.375 1 98.88 106 ALA A N 1
ATOM 803 C CA . ALA A 1 106 ? 2.963 -3.57 -12.664 1 98.88 106 ALA A CA 1
ATOM 804 C C . ALA A 1 106 ? 2.984 -2.557 -13.805 1 98.88 106 ALA A C 1
ATOM 806 O O . ALA A 1 106 ? 3.895 -2.564 -14.633 1 98.88 106 ALA A O 1
ATOM 807 N N . ARG A 1 107 ? 2.053 -1.691 -13.828 1 98.69 107 ARG A N 1
ATOM 808 C CA . ARG A 1 107 ? 1.911 -0.724 -14.914 1 98.69 107 ARG A CA 1
ATOM 809 C C . ARG A 1 107 ? 3.098 0.234 -14.953 1 98.69 107 ARG A C 1
ATOM 811 O O . ARG A 1 107 ? 3.604 0.563 -16.031 1 98.69 107 ARG A O 1
ATOM 818 N N . ALA A 1 108 ? 3.531 0.716 -13.781 1 98.5 108 ALA A N 1
ATOM 819 C CA . ALA A 1 108 ? 4.645 1.654 -13.68 1 98.5 108 ALA A CA 1
ATOM 820 C C . ALA A 1 108 ? 5.906 1.077 -14.32 1 98.5 108 ALA A C 1
ATOM 822 O O . ALA A 1 108 ? 6.754 1.822 -14.82 1 98.5 108 ALA A O 1
ATOM 823 N N . ARG A 1 109 ? 6.016 -0.205 -14.406 1 98.12 109 ARG A N 1
ATOM 824 C CA . ARG A 1 109 ? 7.219 -0.86 -14.914 1 98.12 109 ARG A CA 1
ATOM 825 C C . ARG A 1 109 ? 6.984 -1.442 -16.297 1 98.12 109 ARG A C 1
ATOM 827 O O . ARG A 1 109 ? 7.848 -2.133 -16.844 1 98.12 109 ARG A O 1
ATOM 834 N N . GLY A 1 110 ? 5.816 -1.226 -16.844 1 98.19 110 GLY A N 1
ATOM 835 C CA . GLY A 1 110 ? 5.477 -1.865 -18.094 1 98.19 110 GLY A CA 1
ATOM 836 C C . GLY A 1 110 ? 5.477 -3.381 -18.016 1 98.19 110 GLY A C 1
ATOM 837 O O . GLY A 1 110 ? 5.812 -4.059 -18.984 1 98.19 110 GLY A O 1
ATOM 838 N N . ALA A 1 111 ? 5.164 -3.918 -16.906 1 98.56 111 ALA A N 1
ATOM 839 C CA . ALA A 1 111 ? 5.195 -5.359 -16.672 1 98.56 111 ALA A CA 1
ATOM 840 C C . ALA A 1 111 ? 3.869 -6.008 -17.062 1 98.56 111 ALA A C 1
ATOM 842 O O . ALA A 1 111 ? 2.828 -5.344 -17.062 1 98.56 111 ALA A O 1
ATOM 843 N N . ILE A 1 112 ? 3.932 -7.254 -17.344 1 98.62 112 ILE A N 1
ATOM 844 C CA . ILE A 1 112 ? 2.727 -8.055 -17.516 1 98.62 112 ILE A CA 1
ATOM 845 C C . ILE A 1 112 ? 2.295 -8.633 -16.172 1 98.62 112 ILE A C 1
ATOM 847 O O . ILE A 1 112 ? 3.08 -9.297 -15.492 1 98.62 112 ILE A O 1
ATOM 851 N N . LEU A 1 113 ? 1.099 -8.328 -15.789 1 98.88 113 LEU A N 1
ATOM 852 C CA . LEU A 1 113 ? 0.558 -8.875 -14.547 1 98.88 113 LEU A CA 1
ATOM 853 C C . LEU A 1 113 ? -0.1 -10.227 -14.797 1 98.88 113 LEU A C 1
ATOM 855 O O . LEU A 1 113 ? -1.027 -10.336 -15.602 1 98.88 113 LEU A O 1
ATOM 859 N N . VAL A 1 114 ? 0.415 -11.219 -14.133 1 98.62 114 VAL A N 1
ATOM 860 C CA . VAL A 1 114 ? -0.197 -12.547 -14.172 1 98.62 114 VAL A CA 1
ATOM 861 C C . VAL A 1 114 ? -1.193 -12.68 -13.016 1 98.62 114 VAL A C 1
ATOM 863 O O . VAL A 1 114 ? -0.823 -12.555 -11.852 1 98.62 114 VAL A O 1
ATOM 866 N N . THR A 1 115 ? -2.418 -12.945 -13.336 1 98.25 115 THR A N 1
ATOM 867 C CA . THR A 1 115 ? -3.49 -12.984 -12.344 1 98.25 115 THR A CA 1
ATOM 868 C C . THR A 1 115 ? -4.586 -13.953 -12.773 1 98.25 115 THR A C 1
ATOM 870 O O . THR A 1 115 ? -4.738 -14.25 -13.961 1 98.25 115 THR A O 1
ATOM 873 N N . ALA A 1 116 ? -5.324 -14.469 -11.758 1 95.75 116 ALA A N 1
ATOM 874 C CA . ALA A 1 116 ? -6.527 -15.25 -12.031 1 95.75 116 ALA A CA 1
ATOM 875 C C . ALA A 1 116 ? -7.754 -14.352 -12.141 1 95.75 116 ALA A C 1
ATOM 877 O O . ALA A 1 116 ? -8.828 -14.805 -12.555 1 95.75 116 ALA A O 1
ATOM 878 N N . ASN A 1 117 ? -7.656 -13.117 -11.75 1 96.69 117 ASN A N 1
ATOM 879 C CA . ASN A 1 117 ? -8.75 -12.156 -11.797 1 96.69 117 ASN A CA 1
ATOM 880 C C . ASN A 1 117 ? -8.625 -11.227 -13.008 1 96.69 117 ASN A C 1
ATOM 882 O O . ASN A 1 117 ? -8.656 -10.008 -12.859 1 96.69 117 ASN A O 1
ATOM 886 N N . ARG A 1 118 ? -8.539 -11.75 -14.156 1 96.25 118 ARG A N 1
ATOM 887 C CA . ARG A 1 118 ? -8.289 -10.992 -15.375 1 96.25 118 ARG A CA 1
ATOM 888 C C . ARG A 1 118 ? -9.367 -9.945 -15.609 1 96.25 118 ARG A C 1
ATOM 890 O O . ARG A 1 118 ? -9.07 -8.805 -15.961 1 96.25 118 ARG A O 1
ATOM 897 N N . ARG A 1 119 ? -10.625 -10.305 -15.461 1 95.69 119 ARG A N 1
ATOM 898 C CA . ARG A 1 119 ? -11.75 -9.422 -15.734 1 95.69 119 ARG A CA 1
ATOM 899 C C . ARG A 1 119 ? -11.641 -8.133 -14.93 1 95.69 119 ARG A C 1
ATOM 901 O O . ARG A 1 119 ? -11.898 -7.043 -15.445 1 95.69 119 ARG A O 1
ATOM 908 N N . GLU A 1 120 ? -11.227 -8.344 -13.75 1 97.25 120 GLU A N 1
ATOM 909 C CA . GLU A 1 120 ? -11.094 -7.188 -12.875 1 97.25 120 GLU A CA 1
ATOM 910 C C . GLU A 1 120 ? -9.93 -6.301 -13.312 1 97.25 120 GLU A C 1
ATOM 912 O O . GLU A 1 120 ? -10.086 -5.086 -13.453 1 97.25 120 GLU A O 1
ATOM 917 N N . PHE A 1 121 ? -8.773 -6.82 -13.617 1 98.56 121 PHE A N 1
ATOM 918 C CA . PHE A 1 121 ? -7.562 -6.051 -13.875 1 98.56 121 PHE A CA 1
ATOM 919 C C . PHE A 1 121 ? -7.566 -5.5 -15.297 1 98.56 121 PHE A C 1
ATOM 921 O O . PHE A 1 121 ? -6.895 -4.508 -15.586 1 98.56 121 PHE A O 1
ATOM 928 N N . GLU A 1 122 ? -8.305 -6.094 -16.125 1 98.19 122 GLU A N 1
ATOM 929 C CA . GLU A 1 122 ? -8.406 -5.617 -17.5 1 98.19 122 GLU A CA 1
ATOM 930 C C . GLU A 1 122 ? -9.117 -4.27 -17.562 1 98.19 122 GLU A C 1
ATOM 932 O O . GLU A 1 122 ? -9.062 -3.58 -18.578 1 98.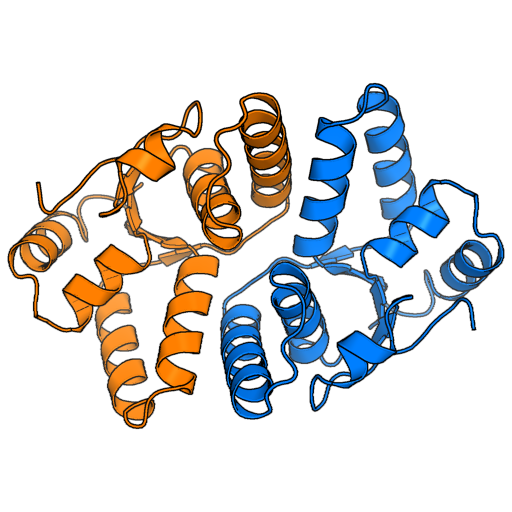19 122 GLU A O 1
ATOM 937 N N . ARG A 1 123 ? -9.812 -3.914 -16.5 1 98.31 123 ARG A N 1
ATOM 938 C CA . ARG A 1 123 ? -10.461 -2.609 -16.438 1 98.31 123 ARG A CA 1
ATOM 939 C C . ARG A 1 123 ? -9.43 -1.491 -16.328 1 98.31 123 ARG A C 1
ATOM 941 O O . ARG A 1 123 ? -9.758 -0.318 -16.516 1 98.31 123 ARG A O 1
ATOM 948 N N . VAL A 1 124 ? -8.156 -1.803 -15.945 1 98.62 124 VAL A N 1
ATOM 949 C CA . VAL A 1 124 ? -7.109 -0.807 -15.75 1 98.62 124 VAL A CA 1
ATOM 950 C C . VAL A 1 124 ? -6.48 -0.45 -17.094 1 98.62 124 VAL A C 1
ATOM 952 O O . VAL A 1 124 ? -5.762 -1.261 -17.688 1 98.62 124 VAL A O 1
ATOM 955 N N . PRO A 1 125 ? -6.645 0.737 -17.562 1 97.5 125 PRO A N 1
ATOM 956 C CA . PRO A 1 125 ? -6.078 1.112 -18.859 1 97.5 125 PRO A CA 1
ATOM 957 C C . PRO A 1 125 ? -4.555 1.016 -18.891 1 97.5 125 PRO A C 1
ATOM 959 O O . PRO A 1 125 ? -3.885 1.48 -17.969 1 97.5 125 PRO A O 1
ATOM 962 N N . GLY A 1 126 ? -4.07 0.413 -19.922 1 97.94 126 GLY A N 1
ATOM 963 C CA . GLY A 1 126 ? -2.633 0.371 -20.141 1 97.94 126 GLY A CA 1
ATOM 964 C C . GLY A 1 126 ? -1.949 -0.767 -19.406 1 97.94 126 GLY A C 1
ATOM 965 O O . GLY A 1 126 ? -0.749 -0.989 -19.562 1 97.94 126 GLY A O 1
ATOM 966 N N . LEU A 1 127 ? -2.717 -1.46 -18.578 1 98.75 127 LEU A N 1
ATOM 967 C CA . LEU A 1 127 ? -2.141 -2.598 -17.875 1 98.75 127 LEU A CA 1
ATOM 968 C C . LEU A 1 127 ? -2.182 -3.854 -18.734 1 98.75 127 LEU A C 1
ATOM 970 O O . LEU A 1 127 ? -3.232 -4.203 -19.281 1 98.75 127 LEU A O 1
ATOM 974 N N . MET A 1 128 ? -1.008 -4.48 -18.922 1 98.56 128 MET A N 1
ATOM 975 C CA . MET A 1 128 ? -0.953 -5.773 -19.594 1 98.56 128 MET A CA 1
ATOM 976 C C . MET A 1 128 ? -1.227 -6.91 -18.609 1 98.56 128 MET A C 1
ATOM 978 O O . MET A 1 128 ? -0.628 -6.965 -17.531 1 98.56 128 MET A O 1
ATOM 982 N N . VAL A 1 129 ? -2.184 -7.785 -19 1 98.56 129 VAL A N 1
ATOM 983 C CA . VAL A 1 129 ? -2.619 -8.836 -18.078 1 98.56 129 VAL A CA 1
ATOM 984 C C . VAL A 1 129 ? -2.643 -10.18 -18.797 1 98.56 129 VAL A C 1
ATOM 986 O O . VAL A 1 129 ? -2.943 -10.242 -20 1 98.56 129 VAL A O 1
ATOM 989 N N . THR A 1 130 ? -2.268 -11.195 -18.078 1 97.69 130 THR A N 1
ATOM 990 C CA . THR A 1 130 ? -2.408 -12.555 -18.594 1 97.69 130 THR A CA 1
ATOM 991 C C . THR A 1 130 ? -2.799 -13.523 -17.484 1 97.69 130 THR A C 1
ATOM 993 O O . THR A 1 130 ? -2.691 -13.188 -16.297 1 97.69 130 THR A O 1
ATOM 996 N N . ASP A 1 131 ? -3.354 -14.602 -17.844 1 96.5 131 ASP A N 1
ATOM 997 C CA . ASP A 1 131 ? -3.74 -15.695 -16.953 1 96.5 131 ASP A CA 1
ATOM 998 C C . ASP A 1 131 ? -2.99 -16.984 -17.297 1 96.5 131 ASP A C 1
ATOM 1000 O O . ASP A 1 131 ? -3.125 -17.5 -18.406 1 96.5 131 ASP A O 1
ATOM 1004 N N . TRP A 1 132 ? -2.275 -17.438 -16.391 1 94.94 132 TRP A N 1
ATOM 1005 C CA . TRP A 1 132 ? -1.448 -18.609 -16.641 1 94.94 132 TRP A CA 1
ATOM 1006 C C . TRP A 1 132 ? -2.281 -19.891 -16.562 1 94.94 132 TRP A C 1
ATOM 1008 O O . TRP A 1 132 ? -1.821 -20.969 -16.953 1 94.94 132 TRP A O 1
ATOM 1018 N N . ALA A 1 133 ? -3.5 -19.812 -15.906 1 85.56 133 ALA A N 1
ATOM 1019 C CA . ALA A 1 133 ? -4.352 -20.984 -15.773 1 85.56 133 ALA A CA 1
ATOM 1020 C C . ALA A 1 133 ? -5.262 -21.141 -16.984 1 85.56 133 ALA A C 1
ATOM 1022 O O . ALA A 1 133 ? -5.902 -22.188 -17.172 1 85.56 133 ALA A O 1
ATOM 1023 N N . ALA A 1 134 ? -5.379 -20.156 -17.75 1 75.88 134 ALA A N 1
ATOM 1024 C CA . ALA A 1 134 ? -6.246 -20.234 -18.922 1 75.88 134 ALA A CA 1
ATOM 1025 C C . ALA A 1 134 ? -5.492 -20.781 -20.141 1 75.88 134 ALA A C 1
ATOM 1027 O O . ALA A 1 134 ? -4.27 -20.641 -20.234 1 75.88 134 ALA A O 1
ATOM 1028 N N . MET B 1 1 ? 11.938 9.711 14.406 1 96.44 1 MET B N 1
ATOM 1029 C CA . MET B 1 1 ? 11.367 10.117 13.125 1 96.44 1 MET B CA 1
ATOM 1030 C C . MET B 1 1 ? 9.852 10.289 13.227 1 96.44 1 MET B C 1
ATOM 1032 O O . MET B 1 1 ? 9.211 9.664 14.078 1 96.44 1 MET B O 1
ATOM 1036 N N . ILE B 1 2 ? 9.359 11.219 12.438 1 97.88 2 ILE B N 1
ATOM 1037 C CA . ILE B 1 2 ? 7.922 11.492 12.383 1 97.88 2 ILE B CA 1
ATOM 1038 C C . ILE B 1 2 ? 7.375 11.125 11.008 1 97.88 2 ILE B C 1
ATOM 1040 O O . ILE B 1 2 ? 8 11.414 9.984 1 97.88 2 ILE B O 1
ATOM 1044 N N . CYS B 1 3 ? 6.227 10.406 11.078 1 98.75 3 CYS B N 1
ATOM 1045 C CA . CYS B 1 3 ? 5.477 10.148 9.852 1 98.75 3 CYS B CA 1
ATOM 1046 C C . CYS B 1 3 ? 4.168 10.93 9.836 1 98.75 3 CYS B C 1
ATOM 1048 O O . CYS B 1 3 ? 3.473 11 10.852 1 98.75 3 CYS B O 1
ATOM 1050 N N . LEU B 1 4 ? 3.926 11.516 8.734 1 98.62 4 LEU B N 1
ATOM 1051 C CA . LEU B 1 4 ? 2.703 12.305 8.625 1 98.62 4 LEU B CA 1
ATOM 1052 C C . LEU B 1 4 ? 1.617 11.523 7.891 1 98.62 4 LEU B C 1
ATOM 1054 O O . LEU B 1 4 ? 1.86 10.977 6.812 1 98.62 4 LEU B O 1
ATOM 1058 N N . ASP B 1 5 ? 0.468 11.453 8.469 1 98.25 5 ASP B N 1
ATOM 1059 C CA . ASP B 1 5 ? -0.713 10.867 7.844 1 98.25 5 ASP B CA 1
ATOM 1060 C C . ASP B 1 5 ? -1.3 11.805 6.793 1 98.25 5 ASP B C 1
ATOM 1062 O O . ASP B 1 5 ? -0.995 13 6.777 1 98.25 5 ASP B O 1
ATOM 1066 N N . THR B 1 6 ? -2.127 11.258 5.977 1 97.44 6 THR B N 1
ATOM 1067 C CA . THR B 1 6 ? -2.688 11.977 4.836 1 97.44 6 THR B CA 1
ATOM 1068 C C . THR B 1 6 ? -3.453 13.211 5.305 1 97.44 6 THR B C 1
ATOM 1070 O O . THR B 1 6 ? -3.273 14.305 4.758 1 97.44 6 THR B O 1
ATOM 1073 N N . ASN B 1 7 ? -4.27 13.07 6.328 1 95.12 7 ASN B N 1
ATOM 1074 C CA . ASN B 1 7 ? -5.117 14.164 6.785 1 95.12 7 ASN B CA 1
ATOM 1075 C C . ASN B 1 7 ? -4.293 15.328 7.332 1 95.12 7 ASN B C 1
ATOM 1077 O O . ASN B 1 7 ? -4.703 16.484 7.234 1 95.12 7 ASN B O 1
ATOM 1081 N N . VAL B 1 8 ? -3.154 15.047 7.922 1 97.06 8 VAL B N 1
ATOM 1082 C CA . VAL B 1 8 ? -2.275 16.078 8.453 1 97.06 8 VAL B CA 1
ATOM 1083 C C . VAL B 1 8 ? -1.668 16.891 7.305 1 97.06 8 VAL B C 1
ATOM 1085 O O . VAL B 1 8 ? -1.67 18.125 7.332 1 97.06 8 VAL B O 1
ATOM 1088 N N . VAL B 1 9 ? -1.245 16.219 6.289 1 97.69 9 VAL B N 1
ATOM 1089 C CA . VAL B 1 9 ? -0.603 16.859 5.148 1 97.69 9 VAL B CA 1
ATOM 1090 C C . VAL B 1 9 ? -1.609 17.734 4.418 1 97.69 9 VAL B C 1
ATOM 1092 O O . VAL B 1 9 ? -1.292 18.875 4.039 1 97.69 9 VAL B O 1
ATOM 1095 N N . ILE B 1 10 ? -2.789 17.234 4.238 1 95.56 10 ILE B N 1
ATOM 1096 C CA . ILE B 1 10 ? -3.846 18 3.59 1 95.56 10 ILE B CA 1
ATOM 1097 C C . ILE B 1 10 ? -4.105 19.281 4.371 1 95.56 10 ILE B C 1
ATOM 1099 O O . ILE B 1 10 ? -4.246 20.359 3.783 1 95.56 10 ILE B O 1
ATOM 1103 N N . GLY B 1 11 ? -4.16 19.172 5.699 1 94.56 11 GLY B N 1
ATOM 1104 C CA . GLY B 1 11 ? -4.355 20.344 6.539 1 94.56 11 GLY B CA 1
ATOM 1105 C C . GLY B 1 11 ? -3.254 21.375 6.391 1 94.56 11 GLY B C 1
ATOM 1106 O O . GLY B 1 11 ? -3.52 22.578 6.406 1 94.56 11 GLY B O 1
ATOM 1107 N N . ILE B 1 12 ? -2.086 20.906 6.23 1 95 12 ILE B N 1
ATOM 1108 C CA . ILE B 1 12 ? -0.938 21.797 6.105 1 95 12 ILE B CA 1
ATOM 1109 C C . ILE B 1 12 ? -0.953 22.469 4.734 1 95 12 ILE B C 1
ATOM 1111 O O . ILE B 1 12 ? -0.842 23.688 4.633 1 95 12 ILE B O 1
ATOM 1115 N N . ILE B 1 13 ? -1.182 21.656 3.646 1 93.69 13 ILE B N 1
ATOM 1116 C CA . ILE B 1 13 ? -1.038 22.109 2.268 1 93.69 13 ILE B CA 1
ATOM 1117 C C . ILE B 1 13 ? -2.188 23.047 1.91 1 93.69 13 ILE B C 1
ATOM 1119 O O . ILE B 1 13 ? -1.997 24.031 1.184 1 93.69 13 ILE B O 1
ATOM 1123 N N . ASN B 1 14 ? -3.348 22.734 2.445 1 88.31 14 ASN B N 1
ATOM 1124 C CA . ASN B 1 14 ? -4.512 23.547 2.102 1 88.31 14 ASN B CA 1
ATOM 1125 C C . ASN B 1 14 ? -4.551 24.844 2.908 1 88.31 14 ASN B C 1
ATOM 1127 O O . ASN B 1 14 ? -5.363 25.734 2.633 1 88.31 14 ASN B O 1
ATOM 1131 N N . GLY B 1 15 ? -3.676 25.047 3.861 1 83.38 15 GLY B N 1
ATOM 1132 C CA . GLY B 1 15 ? -3.58 26.281 4.621 1 83.38 15 GLY B CA 1
ATOM 1133 C C . GLY B 1 15 ? -4.738 26.484 5.578 1 83.38 15 GLY B C 1
ATOM 1134 O O . GLY B 1 15 ? -4.973 27.594 6.055 1 83.38 15 GLY B O 1
ATOM 1135 N N . ARG B 1 16 ? -5.508 25.531 5.793 1 82.44 16 ARG B N 1
ATOM 1136 C CA . ARG B 1 16 ? -6.719 25.656 6.594 1 82.44 16 ARG B CA 1
ATOM 1137 C C . ARG B 1 16 ? -6.453 25.266 8.047 1 82.44 16 ARG B C 1
ATOM 1139 O O . ARG B 1 16 ? -7.344 25.375 8.891 1 82.44 16 ARG B O 1
ATOM 1146 N N . ALA B 1 17 ? -5.18 24.906 8.312 1 88.19 17 ALA B N 1
ATOM 1147 C CA . ALA B 1 17 ? -4.855 24.453 9.664 1 88.19 17 ALA B CA 1
ATOM 1148 C C . ALA B 1 17 ? -3.564 25.109 10.156 1 88.19 17 ALA B C 1
ATOM 1150 O O . ALA B 1 17 ? -2.498 24.484 10.117 1 88.19 17 ALA B O 1
ATOM 1151 N N . PRO B 1 18 ? -3.746 26.25 10.734 1 90.62 18 PRO B N 1
ATOM 1152 C CA . PRO B 1 18 ? -2.549 26.984 11.141 1 90.62 18 PRO B CA 1
ATOM 1153 C C . PRO B 1 18 ? -1.742 26.266 12.211 1 90.62 18 PRO B C 1
ATOM 1155 O O . PRO B 1 18 ? -0.511 26.344 12.227 1 90.62 18 PRO B O 1
ATOM 1158 N N . GLN B 1 19 ? -2.395 25.609 13.047 1 93.69 19 GLN B N 1
ATOM 1159 C CA . GLN B 1 19 ? -1.707 24.891 14.109 1 93.69 19 GLN B CA 1
ATOM 1160 C C . GLN B 1 19 ? -0.835 23.781 13.547 1 93.69 19 GLN B C 1
ATOM 1162 O O . GLN B 1 19 ? 0.279 23.547 14.023 1 93.69 19 GLN B O 1
ATOM 1167 N N . LEU B 1 20 ? -1.344 23.062 12.57 1 95.62 20 LEU B N 1
ATOM 1168 C CA . LEU B 1 20 ? -0.578 22 11.938 1 95.62 20 LEU B CA 1
ATOM 1169 C C . LEU B 1 20 ? 0.655 22.562 11.234 1 95.62 20 LEU B C 1
ATOM 1171 O O . LEU B 1 20 ? 1.739 21.984 11.32 1 95.62 20 LEU B O 1
ATOM 1175 N N . GLU B 1 21 ? 0.414 23.641 10.57 1 94.81 21 GLU B N 1
ATOM 1176 C CA . GLU B 1 21 ? 1.526 24.281 9.875 1 94.81 21 GLU B CA 1
ATOM 1177 C C . GLU B 1 21 ? 2.615 24.703 10.852 1 94.81 21 GLU B C 1
ATOM 1179 O O . GLU B 1 21 ? 3.805 24.531 10.578 1 94.81 21 GLU B O 1
ATOM 1184 N N . ALA B 1 22 ? 2.217 25.312 11.945 1 95.38 22 ALA B N 1
ATOM 1185 C CA . ALA B 1 22 ? 3.166 25.766 12.961 1 95.38 22 ALA B CA 1
ATOM 1186 C C . ALA B 1 22 ? 3.973 24.594 13.516 1 95.38 22 ALA B C 1
ATOM 1188 O O . ALA B 1 22 ? 5.199 24.672 13.633 1 95.38 22 ALA B O 1
ATOM 1189 N N . ARG B 1 23 ? 3.322 23.531 13.844 1 96.38 23 ARG B N 1
ATOM 1190 C CA . ARG B 1 23 ? 3.988 22.344 14.375 1 96.38 23 ARG B CA 1
ATOM 1191 C C . ARG B 1 23 ? 4.941 21.734 13.352 1 96.38 23 ARG B C 1
ATOM 1193 O O . ARG B 1 23 ? 6.039 21.297 13.695 1 96.38 23 ARG B O 1
ATOM 1200 N N . PHE B 1 24 ? 4.508 21.766 12.133 1 97.12 24 PHE B N 1
ATOM 1201 C CA . PHE B 1 24 ? 5.344 21.25 11.047 1 97.12 24 PHE B CA 1
ATOM 1202 C C . PHE B 1 24 ? 6.637 22.047 10.945 1 97.12 24 PHE B C 1
ATOM 1204 O O . PHE B 1 24 ? 7.727 21.469 10.883 1 97.12 24 PHE B O 1
ATOM 1211 N N . ARG B 1 25 ? 6.52 23.281 10.977 1 95.06 25 ARG B N 1
ATOM 1212 C CA . ARG B 1 25 ? 7.68 24.156 10.852 1 95.06 25 ARG B CA 1
ATOM 1213 C C . ARG B 1 25 ? 8.625 23.984 12.031 1 95.06 25 ARG B C 1
ATOM 1215 O O . ARG B 1 25 ? 9.844 24.094 11.883 1 95.06 25 ARG B O 1
ATOM 1222 N N . GLU B 1 26 ? 8.023 23.703 13.148 1 96 26 GLU B N 1
ATOM 1223 C CA . GLU B 1 26 ? 8.828 23.484 14.352 1 96 26 GLU B CA 1
ATOM 1224 C C . GLU B 1 26 ? 9.562 22.156 14.297 1 96 26 GLU B C 1
ATOM 1226 O O . GLU B 1 26 ? 10.625 22 14.906 1 96 26 GLU B O 1
ATOM 1231 N N . THR B 1 27 ? 9.016 21.312 13.602 1 96.81 27 THR B N 1
ATOM 1232 C CA . THR B 1 27 ? 9.5 19.938 13.625 1 96.81 27 THR B CA 1
ATOM 1233 C C . THR B 1 27 ? 10.516 19.688 12.516 1 96.81 27 THR B C 1
ATOM 1235 O O . THR B 1 27 ? 11.531 19.031 12.734 1 96.81 27 THR B O 1
ATOM 1238 N N . ILE B 1 28 ? 10.18 20.344 11.383 1 95.56 28 ILE B N 1
ATOM 1239 C CA . ILE B 1 28 ? 11 20.125 10.203 1 95.56 28 ILE B CA 1
ATOM 1240 C C . ILE B 1 28 ? 12.414 20.656 10.453 1 95.56 28 ILE B C 1
ATOM 1242 O O . ILE B 1 28 ? 12.578 21.734 11.023 1 95.56 28 ILE B O 1
ATOM 1246 N N . GLY B 1 29 ? 13.422 19.953 10.227 1 92.94 29 GLY B N 1
ATOM 1247 C CA . GLY B 1 29 ? 14.797 20.359 10.477 1 92.94 29 GLY B CA 1
ATOM 12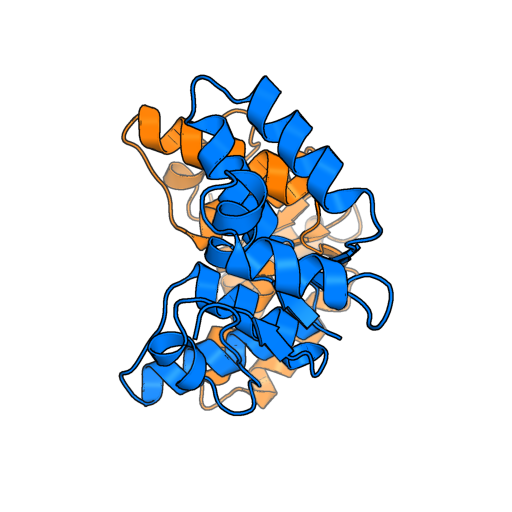48 C C . GLY B 1 29 ? 15.305 19.922 11.836 1 92.94 29 GLY B C 1
ATOM 1249 O O . GLY B 1 29 ? 16.516 19.938 12.078 1 92.94 29 GLY B O 1
ATOM 1250 N N . VAL B 1 30 ? 14.461 19.625 12.781 1 96.44 30 VAL B N 1
ATOM 1251 C CA . VAL B 1 30 ? 14.836 19.203 14.125 1 96.44 30 VAL B CA 1
ATOM 1252 C C . VAL B 1 30 ? 14.906 17.672 14.18 1 96.44 30 VAL B C 1
ATOM 1254 O O . VAL B 1 30 ? 15.875 17.109 14.695 1 96.44 30 VAL B O 1
ATOM 1257 N N . VAL B 1 31 ? 13.883 17.047 13.648 1 97.5 31 VAL B N 1
ATOM 1258 C CA . VAL B 1 31 ? 13.852 15.586 13.523 1 97.5 31 VAL B CA 1
ATOM 1259 C C . VAL B 1 31 ? 13.484 15.195 12.094 1 97.5 31 VAL B C 1
ATOM 1261 O O . VAL B 1 31 ? 12.883 15.992 11.359 1 97.5 31 VAL B O 1
ATOM 1264 N N . PRO B 1 32 ? 13.852 13.984 11.68 1 98.25 32 PRO B N 1
ATOM 1265 C CA . PRO B 1 32 ? 13.43 13.547 10.344 1 98.25 32 PRO B CA 1
ATOM 1266 C C . PRO B 1 32 ? 11.914 13.453 10.203 1 98.25 32 PRO B C 1
ATOM 1268 O O . PRO B 1 32 ? 11.242 12.883 11.07 1 98.25 32 PRO B O 1
ATOM 1271 N N . VAL B 1 33 ? 11.352 14.047 9.195 1 98.5 33 VAL B N 1
ATOM 1272 C CA . VAL B 1 33 ? 9.93 14.023 8.867 1 98.5 33 VAL B CA 1
ATOM 1273 C C . VAL B 1 33 ? 9.719 13.266 7.555 1 98.5 33 VAL B C 1
ATOM 1275 O O . VAL B 1 33 ? 10.406 13.531 6.562 1 98.5 33 VAL B O 1
ATOM 1278 N N . ALA B 1 34 ? 8.773 12.344 7.609 1 98.75 34 ALA B N 1
ATOM 1279 C CA . ALA B 1 34 ? 8.562 11.516 6.426 1 98.75 34 ALA B CA 1
ATOM 1280 C C . ALA B 1 34 ? 7.086 11.453 6.051 1 98.75 34 ALA B C 1
ATOM 1282 O O . ALA B 1 34 ? 6.215 11.68 6.898 1 98.75 34 ALA B O 1
ATOM 1283 N N . LEU B 1 35 ? 6.867 11.266 4.844 1 98.88 35 LEU B N 1
ATOM 1284 C CA . LEU B 1 35 ? 5.562 10.953 4.273 1 98.88 35 LEU B CA 1
ATOM 1285 C C . LEU B 1 35 ? 5.527 9.523 3.752 1 98.88 35 LEU B C 1
ATOM 1287 O O . LEU B 1 35 ? 6.219 9.195 2.783 1 98.88 35 LEU B O 1
ATOM 1291 N N . PRO B 1 36 ? 4.742 8.656 4.477 1 98.94 36 PRO B N 1
ATOM 1292 C CA . PRO B 1 36 ? 4.566 7.332 3.881 1 98.94 36 PRO B CA 1
ATOM 1293 C C . PRO B 1 36 ? 4.074 7.395 2.438 1 98.94 36 PRO B C 1
ATOM 1295 O O . PRO B 1 36 ? 3.17 8.172 2.121 1 98.94 36 PRO B O 1
ATOM 1298 N N . VAL B 1 37 ? 4.629 6.582 1.58 1 98.94 37 VAL B N 1
ATOM 1299 C CA . VAL B 1 37 ? 4.305 6.633 0.158 1 98.94 37 VAL B CA 1
ATOM 1300 C C . VAL B 1 37 ? 2.836 6.277 -0.053 1 98.94 37 VAL B C 1
ATOM 1302 O O . VAL B 1 37 ? 2.209 6.746 -1.007 1 98.94 37 VAL B O 1
ATOM 1305 N N . ILE B 1 38 ? 2.23 5.516 0.804 1 98.94 38 ILE B N 1
ATOM 1306 C CA . ILE B 1 38 ? 0.811 5.184 0.726 1 98.94 38 ILE B CA 1
ATOM 1307 C C . ILE B 1 38 ? -0.024 6.445 0.942 1 98.94 38 ILE B C 1
ATOM 1309 O O . ILE B 1 38 ? -1.07 6.621 0.314 1 98.94 38 ILE B O 1
ATOM 1313 N N . ALA B 1 39 ? 0.448 7.312 1.854 1 98.81 39 ALA B N 1
ATOM 1314 C CA . ALA B 1 39 ? -0.2 8.609 2.018 1 98.81 39 ALA B CA 1
ATOM 1315 C C . ALA B 1 39 ? -0.031 9.469 0.768 1 98.81 39 ALA B C 1
ATOM 1317 O O . ALA B 1 39 ? -0.947 10.195 0.379 1 98.81 39 ALA B O 1
ATOM 1318 N N . LEU B 1 40 ? 1.157 9.398 0.179 1 98.75 40 LEU B N 1
ATOM 1319 C CA . LEU B 1 40 ? 1.376 10.102 -1.08 1 98.75 40 LEU B CA 1
ATOM 1320 C C . LEU B 1 40 ? 0.38 9.641 -2.139 1 98.75 40 LEU B C 1
ATOM 1322 O O . LEU B 1 40 ? -0.177 10.461 -2.871 1 98.75 40 LEU B O 1
ATOM 1326 N N . PHE B 1 41 ? 0.148 8.359 -2.248 1 98.75 41 PHE B N 1
ATOM 1327 C CA . PHE B 1 41 ? -0.842 7.793 -3.158 1 98.75 41 PHE B CA 1
ATOM 1328 C C . PHE B 1 41 ? -2.215 8.406 -2.916 1 98.75 41 PHE B C 1
ATOM 1330 O O . PHE B 1 41 ? -2.906 8.789 -3.861 1 98.75 41 PHE B O 1
ATOM 1337 N N . GLU B 1 42 ? -2.609 8.477 -1.655 1 98.19 42 GLU B N 1
ATOM 1338 C CA . GLU B 1 42 ? -3.914 9.039 -1.323 1 98.19 42 GLU B CA 1
ATOM 1339 C C . GLU B 1 42 ? -4.016 10.5 -1.772 1 98.19 42 GLU B C 1
ATOM 1341 O O . GLU B 1 42 ? -5.055 10.922 -2.279 1 98.19 42 GLU B O 1
ATOM 1346 N N . LEU B 1 43 ? -2.965 11.25 -1.566 1 97.5 43 LEU B N 1
ATOM 1347 C CA . LEU B 1 43 ? -2.93 12.641 -2.006 1 97.5 43 LEU B CA 1
ATOM 1348 C C . LEU B 1 43 ? -3.053 12.734 -3.523 1 97.5 43 LEU B C 1
ATOM 1350 O O . LEU B 1 43 ? -3.857 13.508 -4.039 1 97.5 43 LEU B O 1
ATOM 1354 N N . ARG B 1 44 ? -2.283 11.875 -4.211 1 97.25 44 ARG B N 1
ATOM 1355 C CA . ARG B 1 44 ? -2.289 11.906 -5.668 1 97.25 44 ARG B CA 1
ATOM 1356 C C . ARG B 1 44 ? -3.646 11.484 -6.219 1 97.25 44 ARG B C 1
ATOM 1358 O O . ARG B 1 44 ? -4.102 12.008 -7.238 1 97.25 44 ARG B O 1
ATOM 1365 N N . TYR B 1 45 ? -4.23 10.555 -5.605 1 98 45 TYR B N 1
ATOM 1366 C CA . TYR B 1 45 ? -5.598 10.18 -5.953 1 98 45 TYR B CA 1
ATOM 1367 C C . TYR B 1 45 ? -6.531 11.383 -5.84 1 98 45 TYR B C 1
ATOM 1369 O O . TYR B 1 45 ? -7.312 11.656 -6.754 1 98 45 TYR B O 1
ATOM 1377 N N . GLY B 1 46 ? -6.453 12.062 -4.707 1 96.12 46 GLY B N 1
ATOM 1378 C CA . GLY B 1 46 ? -7.246 13.273 -4.52 1 96.12 46 GLY B CA 1
ATOM 1379 C C . GLY B 1 46 ? -7.008 14.312 -5.594 1 96.12 46 GLY B C 1
ATOM 1380 O O . GLY B 1 46 ? -7.949 14.953 -6.066 1 96.12 46 GLY B O 1
ATOM 1381 N N . TYR B 1 47 ? -5.766 14.453 -5.938 1 95.25 47 TYR B N 1
ATOM 1382 C CA . TYR B 1 47 ? -5.395 15.422 -6.961 1 95.25 47 TYR B CA 1
ATOM 1383 C C . TYR B 1 47 ? -5.949 15.016 -8.32 1 95.25 47 TYR B C 1
ATOM 1385 O O . TYR B 1 47 ? -6.418 15.867 -9.086 1 95.25 47 TYR B O 1
ATOM 1393 N N . ALA B 1 48 ? -5.891 13.734 -8.609 1 94.69 48 ALA B N 1
ATOM 1394 C CA . ALA B 1 48 ? -6.336 13.211 -9.898 1 94.69 48 ALA B CA 1
ATOM 1395 C C . ALA B 1 48 ? -7.832 13.445 -10.094 1 94.69 48 ALA B C 1
ATOM 1397 O O . ALA B 1 48 ? -8.305 13.539 -11.227 1 94.69 48 ALA B O 1
ATOM 1398 N N . LYS B 1 49 ? -8.523 13.555 -9.039 1 94.25 49 LYS B N 1
ATOM 1399 C CA . LYS B 1 49 ? -9.969 13.766 -9.086 1 94.25 49 LYS B CA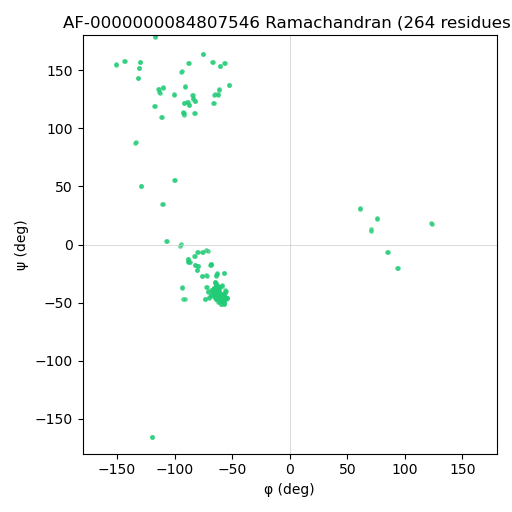 1
ATOM 1400 C C . LYS B 1 49 ? -10.312 15.25 -9.164 1 94.25 49 LYS B C 1
ATOM 1402 O O . LYS B 1 49 ? -11.453 15.617 -9.445 1 94.25 49 LYS B O 1
ATOM 1407 N N . SER B 1 50 ? -9.344 16.047 -8.883 1 91.19 50 SER B N 1
ATOM 1408 C CA . SER B 1 50 ? -9.586 17.469 -8.719 1 91.19 50 SER B CA 1
ATOM 1409 C C . SER B 1 50 ? -9.344 18.234 -10.016 1 91.19 50 SER B C 1
ATOM 1411 O O . SER B 1 50 ? -8.477 17.859 -10.812 1 91.19 50 SER B O 1
ATOM 1413 N N . HIS B 1 51 ? -10.047 19.281 -10.234 1 90.19 51 HIS B N 1
ATOM 1414 C CA . HIS B 1 51 ? -9.789 20.188 -11.352 1 90.19 51 HIS B CA 1
ATOM 1415 C C . HIS B 1 51 ? -8.57 21.062 -11.086 1 90.19 51 HIS B C 1
ATOM 1417 O O . HIS B 1 51 ? -8.078 21.75 -11.984 1 90.19 51 HIS B O 1
ATOM 1423 N N . ARG B 1 52 ? -8.023 21 -9.945 1 91.38 52 ARG B N 1
ATOM 1424 C CA . ARG B 1 52 ? -6.875 21.812 -9.539 1 91.38 52 ARG B CA 1
ATOM 1425 C C . ARG B 1 52 ? -5.625 20.953 -9.398 1 91.38 52 ARG B C 1
ATOM 1427 O O . ARG B 1 52 ? -4.754 21.234 -8.578 1 91.38 52 ARG B O 1
ATOM 1434 N N . ARG B 1 53 ? -5.484 19.953 -10.219 1 92.81 53 ARG B N 1
ATOM 1435 C CA . ARG B 1 53 ? -4.406 18.984 -10.109 1 92.81 53 ARG B CA 1
ATOM 1436 C C . ARG B 1 53 ? -3.043 19.656 -10.164 1 92.81 53 ARG B C 1
ATOM 1438 O O . ARG B 1 53 ? -2.174 19.391 -9.336 1 92.81 53 ARG B O 1
ATOM 1445 N N . VAL B 1 54 ? -2.781 20.578 -11.125 1 93.44 54 VAL B N 1
ATOM 1446 C CA . VAL B 1 54 ? -1.498 21.234 -11.328 1 93.44 54 VAL B CA 1
ATOM 1447 C C . VAL B 1 54 ? -1.146 22.062 -10.094 1 93.44 54 VAL B C 1
ATOM 1449 O O . VAL B 1 54 ? -0.016 22.016 -9.602 1 93.44 54 VAL B O 1
ATOM 1452 N N . GLN B 1 55 ? -2.07 22.766 -9.602 1 94.31 55 GLN B N 1
ATOM 1453 C CA . GLN B 1 55 ? -1.869 23.594 -8.406 1 94.31 55 GLN B CA 1
ATOM 1454 C C . GLN B 1 55 ? -1.566 22.719 -7.191 1 94.31 55 GLN B C 1
ATOM 1456 O O . GLN B 1 55 ? -0.677 23.047 -6.398 1 94.31 55 GLN B O 1
ATOM 1461 N N . MET B 1 56 ? -2.279 21.656 -7.102 1 92.81 56 MET B N 1
ATOM 1462 C CA . MET B 1 56 ? -2.104 20.781 -5.949 1 92.81 56 MET B CA 1
ATOM 1463 C C . ME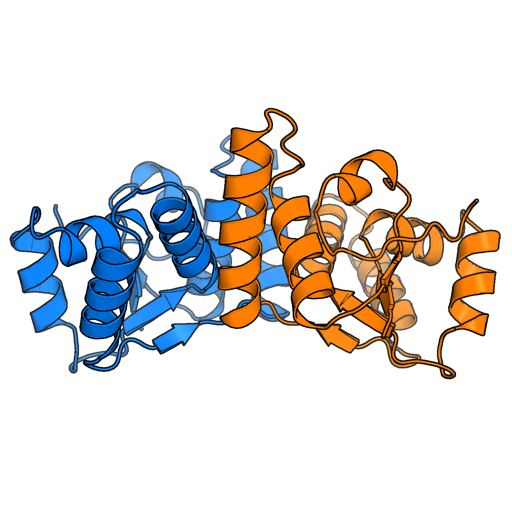T B 1 56 ? -0.738 20.109 -5.984 1 92.81 56 MET B C 1
ATOM 1465 O O . MET B 1 56 ? -0.093 19.938 -4.949 1 92.81 56 MET B O 1
ATOM 1469 N N . GLU B 1 57 ? -0.305 19.719 -7.148 1 94.06 57 GLU B N 1
ATOM 1470 C CA . GLU B 1 57 ? 1.022 19.125 -7.312 1 94.06 57 GLU B CA 1
ATOM 1471 C C . GLU B 1 57 ? 2.115 20.125 -6.93 1 94.06 57 GLU B C 1
ATOM 1473 O O . GLU B 1 57 ? 3.125 19.75 -6.332 1 94.06 57 GLU B O 1
ATOM 1478 N N . ALA B 1 58 ? 1.88 21.359 -7.289 1 95.81 58 ALA B N 1
ATOM 1479 C CA . ALA B 1 58 ? 2.836 22.406 -6.922 1 95.81 58 ALA B CA 1
ATOM 1480 C C . ALA B 1 58 ? 2.898 22.578 -5.41 1 95.81 58 ALA B C 1
ATOM 1482 O O . ALA B 1 58 ? 3.984 22.703 -4.836 1 95.81 58 ALA B O 1
ATOM 1483 N N . LEU B 1 59 ? 1.753 22.562 -4.781 1 95.31 59 LEU B N 1
ATOM 1484 C CA . LEU B 1 59 ? 1.681 22.703 -3.33 1 95.31 59 LEU B CA 1
ATOM 1485 C C . LEU B 1 59 ? 2.346 21.516 -2.637 1 95.31 59 LEU B C 1
ATOM 1487 O O . LEU B 1 59 ? 3.025 21.688 -1.623 1 95.31 59 LEU B O 1
ATOM 1491 N N . LEU B 1 60 ? 2.145 20.359 -3.174 1 96.62 60 LEU B N 1
ATOM 1492 C CA . LEU B 1 60 ? 2.807 19.172 -2.641 1 96.62 60 LEU B CA 1
ATOM 1493 C C . LEU B 1 60 ? 4.324 19.297 -2.76 1 96.62 60 LEU B C 1
ATOM 1495 O O . LEU B 1 60 ? 5.055 18.938 -1.835 1 96.62 60 LEU B O 1
ATOM 1499 N N . GLY B 1 61 ? 4.773 19.75 -3.914 1 97.12 61 GLY B N 1
ATOM 1500 C CA . GLY B 1 61 ? 6.195 19.984 -4.09 1 97.12 61 GLY B CA 1
ATOM 1501 C C . GLY B 1 61 ? 6.77 20.938 -3.057 1 97.12 61 GLY B C 1
ATOM 1502 O O . GLY B 1 61 ? 7.848 20.703 -2.514 1 97.12 61 GLY B O 1
ATOM 1503 N N . GLU B 1 62 ? 6.098 22.016 -2.795 1 96.19 62 GLU B N 1
ATOM 1504 C CA . GLU B 1 62 ? 6.512 22.984 -1.781 1 96.19 62 GLU B CA 1
ATOM 1505 C C . GLU B 1 62 ? 6.562 22.344 -0.397 1 96.19 62 GLU B C 1
ATOM 1507 O O . GLU B 1 62 ? 7.469 22.625 0.391 1 96.19 62 GLU B O 1
ATOM 1512 N N . PHE B 1 63 ? 5.605 21.531 -0.171 1 97.06 63 PHE B N 1
ATOM 1513 C CA . PHE B 1 63 ? 5.516 20.828 1.107 1 97.06 63 PHE B CA 1
ATOM 1514 C C . PHE B 1 63 ? 6.703 19.891 1.298 1 97.06 63 PHE B C 1
ATOM 1516 O O . PHE B 1 63 ? 7.223 19.75 2.408 1 97.06 63 PHE B O 1
ATOM 1523 N N . LEU B 1 64 ? 7.152 19.281 0.254 1 97.75 64 LEU B N 1
ATOM 1524 C CA . LEU B 1 64 ? 8.234 18.312 0.326 1 97.75 64 LEU B CA 1
ATOM 1525 C C . LEU B 1 64 ? 9.594 19 0.343 1 97.75 64 LEU B C 1
ATOM 1527 O O . LEU B 1 64 ? 10.578 18.422 0.815 1 97.75 64 LEU B O 1
ATOM 1531 N N . ALA B 1 65 ? 9.648 20.188 -0.037 1 96.81 65 ALA B N 1
ATOM 1532 C CA . ALA B 1 65 ? 10.883 20.906 -0.355 1 96.81 65 ALA B CA 1
ATOM 1533 C C . ALA B 1 65 ? 11.766 21.047 0.879 1 96.81 65 ALA B C 1
ATOM 1535 O O . ALA B 1 65 ? 12.992 20.906 0.792 1 96.81 65 ALA B O 1
ATOM 1536 N N . PRO B 1 66 ? 11.234 21.266 2.051 1 96.56 66 PRO B N 1
ATOM 1537 C CA . PRO B 1 66 ? 12.086 21.531 3.213 1 96.56 66 PRO B C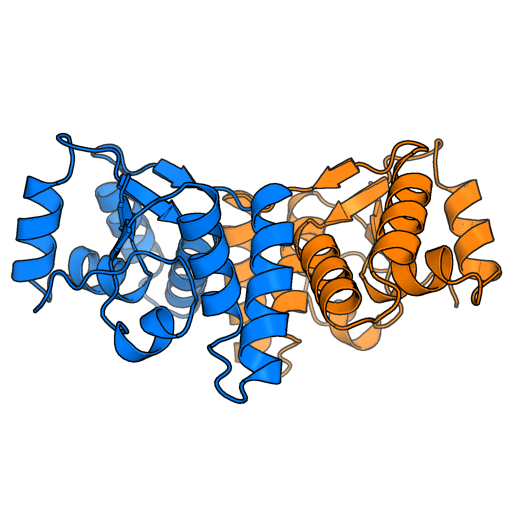A 1
ATOM 1538 C C . PRO B 1 66 ? 12.812 20.281 3.703 1 96.56 66 PRO B C 1
ATOM 1540 O O . PRO B 1 66 ? 13.586 20.359 4.664 1 96.56 66 PRO B O 1
ATOM 1543 N N . GLY B 1 67 ? 12.477 19.125 3.051 1 96.56 67 GLY B N 1
ATOM 1544 C CA . GLY B 1 67 ? 13.219 17.922 3.426 1 96.56 67 GLY B CA 1
ATOM 1545 C C . GLY B 1 67 ? 12.32 16.797 3.904 1 96.56 67 GLY B C 1
ATOM 1546 O O . GLY B 1 67 ? 12.766 15.922 4.648 1 96.56 67 GLY B O 1
ATOM 1547 N N . VAL B 1 68 ? 11.109 16.859 3.605 1 98.44 68 VAL B N 1
ATOM 1548 C CA . VAL B 1 68 ? 10.234 15.734 3.885 1 98.44 68 VAL B CA 1
ATOM 1549 C C . VAL B 1 68 ? 10.633 14.547 3.014 1 98.44 68 VAL B C 1
ATOM 1551 O O . VAL B 1 68 ? 10.695 14.656 1.787 1 98.44 68 VAL B O 1
ATOM 1554 N N . THR B 1 69 ? 10.945 13.469 3.625 1 97.94 69 THR B N 1
ATOM 1555 C CA . THR B 1 69 ? 11.336 12.281 2.873 1 97.94 69 THR B CA 1
ATOM 1556 C C . THR B 1 69 ? 10.125 11.406 2.576 1 97.94 69 THR B C 1
ATOM 1558 O O . THR B 1 69 ? 9.258 11.219 3.436 1 97.94 69 THR B O 1
ATOM 1561 N N . ILE B 1 70 ? 9.992 10.906 1.383 1 98.62 70 ILE B N 1
ATOM 1562 C CA . ILE B 1 70 ? 8.969 9.922 1.057 1 98.62 70 ILE B CA 1
ATOM 1563 C C . ILE B 1 70 ? 9.453 8.523 1.455 1 98.62 70 ILE B C 1
ATOM 1565 O O . ILE B 1 70 ? 10.523 8.086 1.028 1 98.62 70 ILE B O 1
ATOM 1569 N N . LEU B 1 71 ? 8.734 7.844 2.254 1 98.38 71 LEU B N 1
ATOM 1570 C CA . LEU B 1 71 ? 9.094 6.5 2.697 1 98.38 71 LEU B CA 1
ATOM 1571 C C . LEU B 1 71 ? 8.477 5.449 1.778 1 98.38 71 LEU B C 1
ATOM 1573 O O . LEU B 1 71 ? 7.258 5.27 1.759 1 98.38 71 LEU B O 1
ATOM 1577 N N . PRO B 1 72 ? 9.336 4.742 1.043 1 98.81 72 PRO B N 1
ATOM 1578 C CA . PRO B 1 72 ? 8.758 3.662 0.234 1 98.81 72 PRO B CA 1
ATOM 1579 C C . PRO B 1 72 ? 8.203 2.523 1.082 1 98.81 72 PRO B C 1
ATOM 1581 O O . PRO B 1 72 ? 8.508 2.428 2.273 1 98.81 72 PRO B O 1
ATOM 1584 N N . PHE B 1 73 ? 7.285 1.762 0.547 1 98.94 73 PHE B N 1
ATOM 1585 C CA . PHE B 1 73 ? 6.738 0.57 1.187 1 98.94 73 PHE B CA 1
ATOM 1586 C C . PHE B 1 73 ? 7.516 -0.672 0.766 1 98.94 73 PHE B C 1
ATOM 1588 O O . PHE B 1 73 ? 7.512 -1.043 -0.41 1 98.94 73 PHE B O 1
ATOM 1595 N N . GLY B 1 74 ? 8.211 -1.277 1.722 1 98.81 74 GLY B N 1
ATOM 1596 C CA . GLY B 1 74 ? 9.094 -2.398 1.431 1 98.81 74 GLY B CA 1
ATOM 1597 C C . GLY B 1 74 ? 8.695 -3.67 2.154 1 98.81 74 GLY B C 1
ATOM 1598 O O . GLY B 1 74 ? 7.574 -3.787 2.648 1 98.81 74 GLY B O 1
ATOM 1599 N N . GLU B 1 75 ? 9.609 -4.637 2.17 1 98.62 75 GLU B N 1
ATOM 1600 C CA . GLU B 1 75 ? 9.336 -5.969 2.693 1 98.62 75 GLU B CA 1
ATOM 1601 C C . GLU B 1 75 ? 9.039 -5.926 4.188 1 98.62 75 GLU B C 1
ATOM 1603 O O . GLU B 1 75 ? 8.148 -6.629 4.668 1 98.62 75 GLU B O 1
ATOM 1608 N N . GLU B 1 76 ? 9.82 -5.113 4.875 1 98.5 76 GLU B N 1
ATOM 1609 C CA . GLU B 1 76 ? 9.578 -4.996 6.309 1 98.5 76 GLU B CA 1
ATOM 1610 C C . GLU B 1 76 ? 8.203 -4.41 6.59 1 98.5 76 GLU B C 1
ATOM 1612 O O . GLU B 1 76 ? 7.508 -4.848 7.512 1 98.5 76 GLU B O 1
ATOM 1617 N N . ASP B 1 77 ? 7.832 -3.441 5.805 1 98.88 77 ASP B N 1
ATOM 1618 C CA . ASP B 1 77 ? 6.5 -2.863 5.945 1 98.88 77 ASP B CA 1
ATOM 1619 C C . ASP B 1 77 ? 5.418 -3.914 5.711 1 98.88 77 ASP B C 1
ATOM 1621 O O . ASP B 1 77 ? 4.41 -3.943 6.418 1 98.88 77 ASP B O 1
ATOM 1625 N N . ALA B 1 78 ? 5.605 -4.727 4.676 1 98.88 78 ALA B N 1
ATOM 1626 C CA . ALA B 1 78 ? 4.645 -5.773 4.34 1 98.88 78 ALA B CA 1
ATOM 1627 C C . ALA B 1 78 ? 4.457 -6.738 5.508 1 98.88 78 ALA B C 1
ATOM 1629 O O . ALA B 1 78 ? 3.334 -7.152 5.805 1 98.88 78 ALA B O 1
ATOM 1630 N N . ALA B 1 79 ? 5.559 -7.105 6.137 1 98.06 79 ALA B N 1
ATOM 1631 C CA . ALA B 1 79 ? 5.488 -7.992 7.297 1 98.06 79 ALA B CA 1
ATOM 1632 C C . ALA B 1 79 ? 4.688 -7.352 8.43 1 98.06 79 ALA B C 1
ATOM 1634 O O . ALA B 1 79 ? 3.773 -7.973 8.977 1 98.06 79 ALA B O 1
ATOM 1635 N N . GLU B 1 80 ? 5.027 -6.113 8.742 1 98.69 80 GLU B N 1
ATOM 1636 C CA . GLU B 1 80 ? 4.309 -5.383 9.781 1 98.69 80 GLU B CA 1
ATOM 1637 C C . GLU B 1 80 ? 2.826 -5.254 9.438 1 98.69 80 GLU B C 1
ATOM 1639 O O . GLU B 1 80 ? 1.966 -5.438 10.305 1 98.69 80 GLU B O 1
ATOM 1644 N N . ALA B 1 81 ? 2.541 -4.93 8.219 1 98.88 81 ALA B N 1
ATOM 1645 C CA . ALA B 1 81 ? 1.161 -4.734 7.785 1 98.88 81 ALA B CA 1
ATOM 1646 C C . ALA B 1 81 ? 0.352 -6.023 7.938 1 98.88 81 ALA B C 1
ATOM 1648 O O . ALA B 1 81 ? -0.806 -5.988 8.359 1 98.88 81 ALA B O 1
ATOM 1649 N N . GLY B 1 82 ? 0.946 -7.125 7.48 1 98.5 82 GLY B N 1
ATOM 1650 C CA . GLY B 1 82 ? 0.277 -8.406 7.656 1 98.5 82 GLY B CA 1
ATOM 1651 C C . GLY B 1 82 ? -0.098 -8.688 9.102 1 98.5 82 GLY B C 1
ATOM 1652 O O . GLY B 1 82 ? -1.229 -9.086 9.383 1 98.5 82 GLY B O 1
ATOM 1653 N N . ASP B 1 83 ? 0.826 -8.453 10 1 98.12 83 ASP B N 1
ATOM 1654 C CA . ASP B 1 83 ? 0.605 -8.68 11.422 1 98.12 83 ASP B CA 1
ATOM 1655 C C . ASP B 1 83 ? -0.462 -7.734 11.969 1 98.12 83 ASP B C 1
ATOM 1657 O O . ASP B 1 83 ? -1.332 -8.148 12.734 1 98.12 83 ASP B O 1
ATOM 1661 N N . ILE B 1 84 ? -0.369 -6.5 11.609 1 98.75 84 ILE B N 1
ATOM 1662 C CA . ILE B 1 84 ? -1.314 -5.492 12.078 1 98.75 84 ILE B CA 1
ATOM 1663 C C . ILE B 1 84 ? -2.729 -5.871 11.641 1 98.75 84 ILE B C 1
ATOM 1665 O O . ILE B 1 84 ? -3.648 -5.898 12.461 1 98.75 84 ILE B O 1
ATOM 1669 N N . ARG B 1 85 ? -2.91 -6.156 10.383 1 98.62 85 ARG B N 1
ATOM 1670 C CA . ARG B 1 85 ? -4.242 -6.469 9.867 1 98.62 85 ARG B CA 1
ATOM 1671 C C . ARG B 1 85 ? -4.812 -7.711 10.547 1 98.62 85 ARG B C 1
ATOM 1673 O O . ARG B 1 85 ? -5.973 -7.723 10.961 1 98.62 85 ARG B O 1
ATOM 1680 N N . ALA B 1 86 ? -4 -8.727 10.641 1 98.12 86 ALA B N 1
ATOM 1681 C CA . ALA B 1 86 ? -4.445 -9.969 11.273 1 98.12 86 ALA B CA 1
ATOM 1682 C C . ALA B 1 86 ? -4.859 -9.734 12.719 1 98.12 86 ALA B C 1
ATOM 1684 O O . ALA B 1 86 ? -5.922 -10.188 13.156 1 98.12 86 ALA B O 1
ATOM 1685 N N . ASN B 1 87 ? -4.012 -9.023 13.477 1 97.81 87 ASN B N 1
ATOM 1686 C CA . ASN B 1 87 ? -4.273 -8.75 14.883 1 97.81 87 ASN B CA 1
ATOM 1687 C C . ASN B 1 87 ? -5.562 -7.957 15.07 1 97.81 87 ASN B C 1
ATOM 1689 O O . ASN B 1 87 ? -6.395 -8.305 15.914 1 97.81 87 ASN B O 1
ATOM 1693 N N . LEU B 1 88 ? -5.77 -6.91 14.328 1 98.44 88 LEU B N 1
ATOM 1694 C CA . LEU B 1 88 ? -6.949 -6.062 14.445 1 98.44 88 LEU B CA 1
ATOM 1695 C C . LEU B 1 88 ? -8.211 -6.832 14.078 1 98.44 88 LEU B C 1
ATOM 1697 O O . LEU B 1 88 ? -9.266 -6.645 14.695 1 98.44 88 LEU B O 1
ATOM 1701 N N . GLU B 1 89 ? -8.133 -7.617 13.062 1 97.69 89 GLU B N 1
ATOM 1702 C CA . GLU B 1 89 ? -9.266 -8.438 12.648 1 97.69 89 GLU B CA 1
ATOM 1703 C C . GLU B 1 89 ? -9.703 -9.383 13.766 1 97.69 89 GLU B C 1
ATOM 1705 O O . GLU B 1 89 ? -10.891 -9.508 14.047 1 97.69 89 GLU B O 1
ATOM 1710 N N . VAL B 1 90 ? -8.711 -10.07 14.344 1 96.31 90 VAL B N 1
ATOM 1711 C CA . VAL B 1 90 ? -8.984 -11.016 15.422 1 96.31 90 VAL B CA 1
ATOM 1712 C C . VAL B 1 90 ? -9.664 -10.297 16.578 1 96.31 90 VAL B C 1
ATOM 1714 O O . VAL B 1 90 ? -10.555 -10.852 17.234 1 96.31 90 VAL B O 1
ATOM 1717 N N . GLN B 1 91 ? -9.305 -9.086 16.828 1 97 91 GLN B N 1
ATOM 1718 C CA . GLN B 1 91 ? -9.844 -8.289 17.938 1 97 91 GLN B CA 1
ATOM 1719 C C . GLN B 1 91 ? -11.18 -7.656 17.547 1 97 91 GLN B C 1
ATOM 1721 O O . GLN B 1 91 ? -11.844 -7.059 18.391 1 97 91 GLN B O 1
ATOM 1726 N N . GLY B 1 92 ? -11.586 -7.695 16.312 1 98 92 GLY B N 1
ATOM 1727 C CA . GLY B 1 92 ? -12.852 -7.141 15.867 1 98 92 GLY B CA 1
ATOM 1728 C C . GLY B 1 92 ? -12.844 -5.629 15.758 1 98 92 GLY B C 1
ATOM 1729 O O . GLY B 1 92 ? -13.883 -4.984 15.875 1 98 92 GLY B O 1
ATOM 1730 N N . VAL B 1 93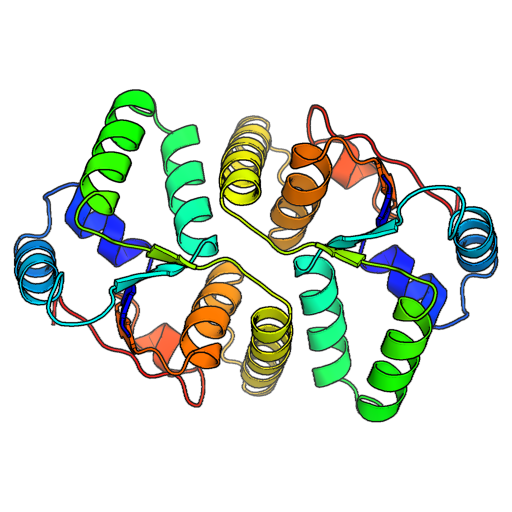 ? -11.672 -5.027 15.617 1 98 93 VAL B N 1
ATOM 1731 C CA . VAL B 1 93 ? -11.562 -3.574 15.562 1 98 93 VAL B CA 1
ATOM 1732 C C . VAL B 1 93 ? -10.734 -3.166 14.344 1 98 93 VAL B C 1
ATOM 1734 O O . VAL B 1 93 ? -9.773 -2.4 14.469 1 98 93 VAL B O 1
ATOM 1737 N N . PRO B 1 94 ? -11.008 -3.645 13.164 1 97.94 94 PRO B N 1
ATOM 1738 C CA . PRO B 1 94 ? -10.227 -3.318 11.969 1 97.94 94 PRO B CA 1
ATOM 1739 C C . PRO B 1 94 ? -10.148 -1.815 11.703 1 97.94 94 PRO B C 1
ATOM 1741 O O . PRO B 1 94 ? -11.016 -1.062 12.156 1 97.94 94 PRO B O 1
ATOM 1744 N N . ILE B 1 95 ? -9.148 -1.406 11.008 1 98.25 95 ILE B N 1
ATOM 1745 C CA . ILE B 1 95 ? -9.023 -0.031 10.539 1 98.25 95 ILE B CA 1
ATOM 1746 C C . ILE B 1 95 ? -9.031 -0.008 9.008 1 98.25 95 ILE B C 1
ATOM 1748 O O . ILE B 1 95 ? -9.148 -1.054 8.367 1 98.25 95 ILE B O 1
ATOM 1752 N N . GLY B 1 96 ? -8.945 1.16 8.391 1 97.69 96 GLY B N 1
ATOM 1753 C CA . GLY B 1 96 ? -9.016 1.281 6.941 1 97.69 96 GLY B CA 1
ATOM 1754 C C . GLY B 1 96 ? -7.914 0.53 6.223 1 97.69 96 GLY B C 1
ATOM 1755 O O . GLY B 1 96 ? -6.809 0.389 6.746 1 97.69 96 GLY B O 1
ATOM 1756 N N . PHE B 1 97 ? -8.211 0.139 5 1 97.94 97 PHE B N 1
ATOM 1757 C CA . PHE B 1 97 ? -7.301 -0.678 4.207 1 97.94 97 PHE B CA 1
ATOM 1758 C C . PHE B 1 97 ? -5.949 0.007 4.059 1 97.94 97 PHE B C 1
ATOM 1760 O O . PHE B 1 97 ? -4.91 -0.585 4.363 1 97.94 97 PHE B O 1
ATOM 1767 N N . TYR B 1 98 ? -5.984 1.238 3.641 1 98.56 98 TYR B N 1
ATOM 1768 C CA . TYR B 1 98 ? -4.734 1.959 3.424 1 98.56 98 TYR B CA 1
ATOM 1769 C C . TYR B 1 98 ? -4.117 2.389 4.75 1 98.56 98 TYR B C 1
ATOM 1771 O O . TYR B 1 98 ? -2.893 2.492 4.867 1 98.56 98 TYR B O 1
ATOM 1779 N N . ASP B 1 99 ? -4.957 2.578 5.793 1 98.75 99 ASP B N 1
ATOM 1780 C CA . ASP B 1 99 ? -4.473 2.932 7.121 1 98.75 99 ASP B CA 1
ATOM 1781 C C . ASP B 1 99 ? -3.582 1.83 7.695 1 98.75 99 ASP B C 1
ATOM 1783 O O . ASP B 1 99 ? -2.609 2.111 8.398 1 98.75 99 ASP B O 1
ATOM 1787 N N . VAL B 1 100 ? -3.936 0.61 7.391 1 98.88 100 VAL B N 1
ATOM 1788 C CA . VAL B 1 100 ? -3.117 -0.521 7.816 1 98.88 100 VAL B CA 1
ATOM 1789 C C . VAL B 1 100 ? -1.701 -0.372 7.27 1 98.88 100 VAL B C 1
ATOM 1791 O O . VAL B 1 100 ? -0.723 -0.575 7.992 1 98.88 100 VAL B O 1
ATOM 1794 N N . LEU B 1 101 ? -1.59 0.001 6.004 1 98.94 101 LEU B N 1
ATOM 1795 C CA . LEU B 1 101 ? -0.296 0.112 5.34 1 98.94 101 LEU B CA 1
ATOM 1796 C C . LEU B 1 101 ? 0.489 1.304 5.875 1 98.94 101 LEU B C 1
ATOM 1798 O O . LEU B 1 101 ? 1.701 1.211 6.086 1 98.94 101 LEU B O 1
ATOM 1802 N N . ILE B 1 102 ? -0.171 2.404 6.105 1 98.94 102 ILE B N 1
ATOM 1803 C CA . ILE B 1 102 ? 0.468 3.592 6.664 1 98.94 102 ILE B CA 1
ATOM 1804 C C . ILE B 1 102 ? 0.984 3.289 8.07 1 98.94 102 ILE B C 1
ATOM 1806 O O . ILE B 1 102 ? 2.129 3.605 8.398 1 98.94 102 ILE B O 1
ATOM 1810 N N . ALA B 1 103 ? 0.144 2.668 8.867 1 98.94 103 ALA B N 1
ATOM 1811 C CA . ALA B 1 103 ? 0.535 2.279 10.219 1 98.94 103 ALA B CA 1
ATOM 1812 C C . ALA B 1 103 ? 1.758 1.365 10.195 1 98.94 103 ALA B C 1
ATOM 1814 O O . ALA B 1 103 ? 2.664 1.51 11.016 1 98.94 103 ALA B O 1
ATOM 1815 N N . ALA B 1 104 ? 1.769 0.43 9.289 1 98.94 104 ALA B N 1
ATOM 1816 C CA . ALA B 1 104 ? 2.867 -0.525 9.172 1 98.94 104 ALA B CA 1
ATOM 1817 C C . ALA B 1 104 ? 4.184 0.186 8.867 1 98.94 104 ALA B C 1
ATOM 1819 O O . ALA B 1 104 ? 5.227 -0.157 9.43 1 98.94 104 ALA B O 1
ATOM 1820 N N . GLN B 1 105 ? 4.148 1.164 7.977 1 98.88 105 GLN B N 1
ATOM 1821 C CA . GLN B 1 105 ? 5.355 1.902 7.625 1 98.88 105 GLN B CA 1
ATOM 1822 C C . GLN B 1 105 ? 5.918 2.648 8.828 1 98.88 105 GLN B C 1
ATOM 1824 O O . GLN B 1 105 ? 7.129 2.65 9.055 1 98.88 105 GLN B O 1
ATOM 1829 N N . ALA B 1 106 ? 5.051 3.316 9.562 1 98.88 106 ALA B N 1
ATOM 1830 C CA . ALA B 1 106 ? 5.484 4.043 10.75 1 98.88 106 ALA B CA 1
ATOM 1831 C C . ALA B 1 106 ? 6.031 3.09 11.812 1 98.88 106 ALA B C 1
ATOM 1833 O O . ALA B 1 106 ? 7.113 3.311 12.359 1 98.88 106 ALA B O 1
ATOM 1834 N N . ARG B 1 107 ? 5.352 2.047 12.07 1 98.69 107 ARG B N 1
ATOM 1835 C CA . ARG B 1 107 ? 5.719 1.104 13.117 1 98.69 107 ARG B CA 1
ATOM 1836 C C . ARG B 1 107 ? 7.043 0.417 12.805 1 98.69 107 ARG B C 1
ATOM 1838 O O . ARG B 1 107 ? 7.883 0.235 13.688 1 98.69 107 ARG B O 1
ATOM 1845 N N . ALA B 1 108 ? 7.23 0.002 11.547 1 98.5 108 ALA B N 1
ATOM 1846 C CA . ALA B 1 108 ? 8.445 -0.684 11.117 1 98.5 108 ALA B CA 1
ATOM 1847 C C . ALA B 1 108 ? 9.68 0.163 11.406 1 98.5 108 ALA B C 1
ATOM 1849 O O . ALA B 1 108 ? 10.773 -0.372 11.625 1 98.5 108 ALA B O 1
ATOM 1850 N N . ARG B 1 109 ? 9.531 1.449 11.492 1 98.19 109 ARG B N 1
ATOM 1851 C CA . ARG B 1 109 ? 10.664 2.357 11.664 1 98.19 109 ARG B CA 1
ATOM 1852 C C . ARG B 1 109 ? 10.703 2.918 13.086 1 98.19 109 ARG B C 1
ATOM 1854 O O . ARG B 1 109 ? 11.523 3.791 13.391 1 98.19 109 ARG B O 1
ATOM 1861 N N . GLY B 1 110 ? 9.805 2.479 13.914 1 98.19 110 GLY B N 1
ATOM 1862 C CA . GLY B 1 110 ? 9.695 3.07 15.242 1 98.19 110 GLY B CA 1
ATOM 1863 C C . GLY B 1 110 ? 9.359 4.551 15.203 1 98.19 110 GLY B C 1
ATOM 1864 O O . GLY B 1 110 ? 9.805 5.312 16.062 1 98.19 110 GLY B O 1
ATOM 1865 N N . ALA B 1 111 ? 8.648 4.977 14.234 1 98.56 111 ALA B N 1
ATOM 1866 C CA . ALA B 1 111 ? 8.312 6.383 14.047 1 98.56 111 ALA B CA 1
ATOM 1867 C C . ALA B 1 111 ? 7.035 6.75 14.797 1 98.56 111 ALA B C 1
ATOM 1869 O O . ALA B 1 111 ? 6.203 5.887 15.078 1 98.56 111 ALA B O 1
ATOM 1870 N N . ILE B 1 112 ? 6.906 7.988 15.102 1 98.62 112 ILE B N 1
ATOM 1871 C CA . ILE B 1 112 ? 5.656 8.523 15.617 1 98.62 112 ILE B CA 1
ATOM 1872 C C . ILE B 1 112 ? 4.762 8.953 14.461 1 98.62 112 ILE B C 1
ATOM 1874 O O . ILE B 1 112 ? 5.172 9.75 13.609 1 98.62 112 ILE B O 1
ATOM 1878 N N . LEU B 1 113 ? 3.598 8.391 14.414 1 98.88 113 LEU B N 1
ATOM 1879 C CA . LEU B 1 113 ? 2.635 8.773 13.383 1 98.88 113 LEU B CA 1
ATOM 1880 C C . LEU B 1 113 ? 1.799 9.961 13.844 1 98.88 113 LEU B C 1
ATOM 1882 O O . LEU B 1 113 ? 1.13 9.898 14.875 1 98.88 113 LEU B O 1
ATOM 1886 N N . VAL B 1 114 ? 1.893 11.031 13.094 1 98.62 114 VAL B N 1
ATOM 1887 C CA . VAL B 1 114 ? 1.05 12.195 13.336 1 98.62 114 VAL B CA 1
ATOM 1888 C C . VAL B 1 114 ? -0.229 12.094 12.508 1 98.62 114 VAL B C 1
ATOM 1890 O O . VAL B 1 114 ? -0.175 12 11.281 1 98.62 114 VAL B O 1
ATOM 1893 N N . THR B 1 115 ? -1.339 12.109 13.156 1 98.31 115 THR B N 1
ATOM 1894 C CA . THR B 1 115 ? -2.625 11.891 12.5 1 98.31 115 THR B CA 1
ATOM 1895 C C . THR B 1 115 ? -3.738 12.617 13.242 1 98.31 115 THR B C 1
ATOM 1897 O O . THR B 1 115 ? -3.607 12.914 14.438 1 98.31 115 THR B O 1
ATOM 1900 N N . ALA B 1 116 ? -4.832 12.93 12.492 1 95.75 116 ALA B N 1
ATOM 1901 C CA . ALA B 1 116 ? -6.047 13.445 13.117 1 95.75 116 ALA B CA 1
ATOM 1902 C C . ALA B 1 116 ? -6.973 12.312 13.531 1 95.75 116 ALA B C 1
ATOM 1904 O O . ALA B 1 116 ? -7.957 12.531 14.25 1 95.75 116 ALA B O 1
ATOM 1905 N N . ASN B 1 117 ? -6.727 11.117 13.078 1 96.75 117 ASN B N 1
ATOM 1906 C CA . ASN B 1 117 ? -7.531 9.945 13.391 1 96.75 117 ASN B CA 1
ATOM 1907 C C . ASN B 1 117 ? -6.891 9.102 14.492 1 96.75 117 ASN B C 1
ATOM 1909 O O . ASN B 1 117 ? -6.695 7.898 14.328 1 96.75 117 ASN B O 1
ATOM 1913 N N . ARG B 1 118 ? -6.613 9.664 15.602 1 96.19 118 ARG B N 1
ATOM 1914 C CA . ARG B 1 118 ? -5.887 9.023 16.688 1 96.19 118 ARG B CA 1
ATOM 1915 C C . ARG B 1 118 ? -6.617 7.773 17.172 1 96.19 118 ARG B C 1
ATOM 1917 O O . ARG B 1 118 ? -5.996 6.73 17.391 1 96.19 118 ARG B O 1
ATOM 1924 N N . ARG B 1 119 ? -7.91 7.855 17.375 1 95.62 119 ARG B N 1
ATOM 1925 C CA . ARG B 1 119 ? -8.703 6.758 17.922 1 95.62 119 ARG B CA 1
ATOM 1926 C C . ARG B 1 119 ? -8.547 5.496 17.078 1 95.62 119 ARG B C 1
ATOM 1928 O O . ARG B 1 119 ? -8.422 4.395 17.609 1 95.62 119 ARG B O 1
ATOM 1935 N N . GLU B 1 120 ? -8.516 5.762 15.844 1 97.25 120 GLU B N 1
ATOM 1936 C CA . GLU B 1 120 ? -8.383 4.637 14.922 1 97.25 120 GLU B CA 1
ATOM 1937 C C . GLU B 1 120 ? -6.984 4.023 15 1 97.25 120 GLU B C 1
ATOM 1939 O O . GLU B 1 120 ? -6.84 2.811 15.141 1 97.25 120 GLU B O 1
ATOM 1944 N N . PHE B 1 121 ? -5.938 4.781 15.008 1 98.62 121 PHE B N 1
ATOM 1945 C CA . PHE B 1 121 ? -4.57 4.293 14.906 1 98.62 121 PHE B CA 1
ATOM 1946 C C . PHE B 1 121 ? -4.07 3.795 16.25 1 98.62 121 PHE B C 1
ATOM 1948 O O . PHE B 1 121 ? -3.146 2.98 16.328 1 98.62 121 PHE B O 1
ATOM 1955 N N . GLU B 1 122 ? -4.664 4.25 17.266 1 98.19 122 GLU B N 1
ATOM 1956 C CA . GLU B 1 122 ? -4.281 3.803 18.594 1 98.19 122 GLU B CA 1
ATOM 1957 C C . GLU B 1 122 ? -4.648 2.338 18.812 1 98.19 122 GLU B C 1
ATOM 1959 O O . GLU B 1 122 ? -4.176 1.706 19.766 1 98.19 122 GLU B O 1
ATOM 1964 N N . ARG B 1 123 ? -5.52 1.812 17.984 1 98.25 123 ARG B N 1
ATOM 1965 C CA . ARG B 1 123 ? -5.875 0.398 18.047 1 98.25 123 ARG B CA 1
ATOM 1966 C C . ARG B 1 123 ? -4.703 -0.483 17.625 1 98.25 123 ARG B C 1
ATOM 1968 O O . ARG B 1 123 ? -4.711 -1.691 17.875 1 98.25 123 ARG B O 1
ATOM 1975 N N . VAL B 1 124 ? -3.672 0.075 16.922 1 98.69 124 VAL B N 1
ATOM 1976 C CA . VAL B 1 124 ? -2.533 -0.683 16.422 1 98.69 124 VAL B CA 1
ATOM 1977 C C . VAL B 1 124 ? -1.495 -0.859 17.516 1 98.69 124 VAL B C 1
ATOM 1979 O O . VAL B 1 124 ? -0.83 0.101 17.922 1 98.69 124 VAL B O 1
ATOM 1982 N N . PRO B 1 125 ? -1.27 -2.02 17.984 1 97.5 125 PRO B N 1
ATOM 1983 C CA . PRO B 1 125 ? -0.3 -2.23 19.062 1 97.5 125 PRO B CA 1
ATOM 1984 C C . PRO B 1 125 ? 1.117 -1.816 18.672 1 97.5 125 PRO B C 1
ATOM 1986 O O . PRO B 1 125 ? 1.585 -2.158 17.578 1 97.5 125 PRO B O 1
ATOM 1989 N N . GLY B 1 126 ? 1.737 -1.105 19.547 1 97.88 126 GLY B N 1
ATOM 1990 C CA . GLY B 1 126 ? 3.137 -0.758 19.359 1 97.88 126 GLY B CA 1
ATOM 1991 C C . GLY B 1 126 ? 3.334 0.476 18.5 1 97.88 126 GLY B C 1
ATOM 1992 O O . GLY B 1 126 ? 4.461 0.945 18.328 1 97.88 126 GLY B O 1
ATOM 1993 N N . LEU B 1 127 ? 2.24 0.969 17.938 1 98.75 127 LEU B N 1
ATOM 1994 C CA . LEU B 1 127 ? 2.346 2.18 17.141 1 98.75 127 LEU B CA 1
ATOM 1995 C C . LEU B 1 127 ? 2.281 3.426 18.016 1 98.75 127 LEU B C 1
ATOM 1997 O O . LEU B 1 127 ? 1.371 3.562 18.844 1 98.75 127 LEU B O 1
ATOM 2001 N N . MET B 1 128 ? 3.289 4.297 17.891 1 98.5 128 MET B N 1
ATOM 2002 C CA . MET B 1 128 ? 3.258 5.594 18.562 1 98.5 128 MET B CA 1
ATOM 2003 C C . MET B 1 128 ? 2.492 6.617 17.734 1 98.5 128 MET B C 1
ATOM 2005 O O . MET B 1 128 ? 2.744 6.762 16.531 1 98.5 128 MET B O 1
ATOM 2009 N N . VAL B 1 129 ? 1.521 7.277 18.391 1 98.56 129 VAL B N 1
ATOM 2010 C CA . VAL B 1 129 ? 0.637 8.18 17.656 1 98.56 129 VAL B CA 1
ATOM 2011 C C . VAL B 1 129 ? 0.534 9.516 18.406 1 98.56 129 VAL B C 1
ATOM 2013 O O . VAL B 1 129 ? 0.564 9.555 19.641 1 98.56 129 VAL B O 1
ATOM 2016 N N . THR B 1 130 ? 0.467 10.562 17.625 1 97.69 130 THR B N 1
ATOM 2017 C CA . THR B 1 130 ? 0.195 11.875 18.203 1 97.69 130 THR B CA 1
ATOM 2018 C C . THR B 1 130 ? -0.68 12.711 17.266 1 97.69 130 THR B C 1
ATOM 2020 O O . THR B 1 130 ? -0.832 12.375 16.094 1 97.69 130 THR B O 1
ATOM 2023 N N . ASP B 1 131 ? -1.327 13.656 17.797 1 96.44 131 ASP B N 1
ATOM 2024 C CA . ASP B 1 131 ? -2.162 14.617 17.094 1 96.44 131 ASP B CA 1
ATOM 2025 C C . ASP B 1 131 ? -1.627 16.047 17.25 1 96.44 131 ASP B C 1
ATOM 2027 O O . ASP B 1 131 ? -1.549 16.562 18.375 1 96.44 131 ASP B O 1
ATOM 2031 N N . TRP B 1 132 ? -1.306 16.625 16.203 1 94.88 132 TRP B N 1
ATOM 2032 C CA . TRP B 1 132 ? -0.707 17.953 16.234 1 94.88 132 TRP B CA 1
ATOM 2033 C C . TRP B 1 132 ? -1.773 19.016 16.422 1 94.88 132 TRP B C 1
ATOM 2035 O O . TRP B 1 132 ? -1.454 20.188 16.703 1 94.88 132 TRP B O 1
ATOM 2045 N N . ALA B 1 133 ? -3.086 18.672 16.141 1 85.25 133 ALA B N 1
ATOM 2046 C CA . ALA B 1 133 ? -4.168 19.641 16.281 1 85.25 133 ALA B CA 1
ATOM 2047 C C . ALA B 1 133 ? -4.719 19.641 17.703 1 85.25 133 ALA B C 1
ATOM 2049 O O . ALA B 1 133 ? -5.496 20.516 18.078 1 85.25 133 ALA B O 1
ATOM 2050 N N . ALA B 1 134 ? -4.414 18.688 18.406 1 75.25 134 ALA B N 1
ATOM 2051 C CA . ALA B 1 134 ? -4.926 18.609 19.781 1 75.25 134 ALA B CA 1
ATOM 2052 C C . ALA B 1 134 ? -4.004 19.359 20.75 1 75.25 134 ALA B C 1
ATOM 2054 O O . ALA B 1 134 ? -2.801 19.469 20.5 1 75.25 134 ALA B O 1
#

Solvent-accessible surface area (backbone atoms only — not comparable to full-atom values): 13895 Å² total; per-residue (Å²): 86,37,28,44,33,52,68,44,50,52,32,38,68,68,65,78,28,66,56,44,41,52,51,46,62,66,38,54,85,74,48,60,39,31,32,37,29,63,33,51,18,54,52,38,23,55,31,59,68,39,94,53,34,71,60,48,53,50,44,50,49,61,64,36,63,85,57,47,40,74,38,63,43,38,68,65,25,20,51,40,22,7,46,50,51,35,53,26,51,77,70,71,58,64,72,54,77,66,51,41,51,43,50,12,49,26,40,67,67,69,16,37,31,33,29,84,58,51,78,62,53,63,68,43,85,87,46,45,74,45,47,70,82,107,86,36,26,45,33,50,68,44,50,50,33,37,68,69,63,78,27,66,58,43,40,52,52,46,62,66,38,54,85,74,47,60,40,30,34,37,28,63,33,50,17,53,51,38,22,53,30,58,68,39,94,53,34,72,60,47,52,49,44,49,49,59,64,36,63,85,57,48,40,72,38,61,44,38,69,64,24,18,51,40,22,6,46,50,51,34,52,27,50,76,70,70,59,65,71,54,78,66,52,42,52,44,50,11,50,26,41,68,66,70,18,36,32,32,31,84,57,51,78,62,54,64,69,42,84,87,45,44,72,46,48,70,82,106

Sequence (268 aa):
MICLDTNVVIGIINGRAPQLEARFRETIGVVPVALPVIALFELRYGYAKSHRRVQMEALLGEFLAPGVTILPFGEEDAAEAGDIRANLEVQGVPIGFYDVLIAAQARARGAILVTANRREFERVPGLMVTDWAAMICLDTNVVIGIINGRAPQLEARFRETIGVVPVALPVIALFELRYGYAKSHRRVQMEALLGEFLAPGVTILPFGEEDAAEAGDIRANLEVQGVPIGFYDVLIAAQARARGAILVTANRREFERVPGLMVTDWAA

Organism: Rhodopseudomonas palustris (strain HaA2) (NCBI:txid316058)

InterPro domains:
  IPR002716 PIN domain [PF01850] (2-126)
  IPR022907 VapC family [MF_00265] (2-131)
  IPR029060 PIN-like domain superfamily [SSF88723] (1-132)
  IPR050556 Type II toxin-antitoxin system RNase [PTHR33653] (1-132)